Protein 9ARR (pdb70)

InterPro domains:
  IPR038704 YEATS superfamily [G3DSA:2.60.40.1970] (1-150)
  IPR040930 AF-9, ANC1 homology domain [PF17793] (503-563)
  IPR052790 YEATS domain-containing [PTHR47827] (1-567)
  IPR055129 YEATS domain [PF03366] (28-107)
  IPR055129 YEATS domain [PS51037] (1-138)

Radius of gyration: 30.01 Å; Cα contacts (8 Å, |Δi|>4): 656; chains: 3; bounding box: 96×50×53 Å

Secondary structure (DSSP, 8-state):
--EEEEEEEEEEEEEEEEE-SS--TT---EEEEEEEE-GGG--GGGTEEEEEEE--TTSSS-EEEESSSSEEEEEEES--EEEEEEEEES-SSS-SEEEEEEEE--PPTTSPPEEEEEEEEEEEES--HHHHHHHHH-/--EEEEEEEEEEEEEEEEE-SS--TT---EEEEEEEE-GGG--GGGTEEEEEEE--TTSSS-EEEESSSSEEEEEEES--EEEEEEEEES-SSS--EEEEEEEE----TTSPPEEEEEEEEEEEES--HHHHHHHHT-/-----------

Foldseek 3Di:
DPDKDKFKFKKKKWKKKDQDPDADPVRFGIKMKIFIDGPPPQHLLLWWQKKWKQAPPVDPPRTDIDRDPPRMDIDTHHFWDWIKMWTATPADDPPRIDIDGHTGGADDPVDGMDIDMDMDMDMDIRGDPSNVVSSVSD/DPDKDKDKFKKKKWKWKAQDPDADPVRFGMKMKIFMDGPPPADLLLWWQWKWKQAPPVDPPRTDIDRDPRRMDIDTGHFWDFIKMWTATPADDPPRIDIDGDGGGADDPVDDIDTDMDMDMDMDIRGDPSNVVSSVSD/DADDPDDDDDD

Sequence (287 aa):
MASSCAVQVKLELGHRAQVRKKPTVEGFTHDWMVFVRGPEHSNIQHFVEKVVFHLHESFPRPKRVCKDPPYKVEESGYAGFILPIEVYFKNKEEPRKVRFDYDLFLHLEGHPPVNHLRCEKLTFNNPTEDFRRKLLKAMASSCAVQVKLELGHRAQVRKKPTVEGFTHDWMVFVRGPEHSNIQHFVEKVVFHLHESFPRPKRVCKDPPYKVEESGYAGFILPIEVYFKNKEEPRKVRFDYDLFLHLEGHPPVNHLRCEKLTFNNPTEDFRRKLLKALTPTLKRKPFL

Nearest PDB structures (foldseek):
  6ls6-assembly1_A  TM=1.002E+00  e=1.130E-25  Homo sapiens
  6mim-assembly2_C  TM=1.004E+00  e=3.713E-25  Homo sapiens
  6hpy-assembly1_A  TM=9.869E-01  e=4.328E-23  Homo sapiens
  5j9s-assembly1_A  TM=9.931E-01  e=8.740E-23  Homo sapiens
  7e74-assembly2_B  TM=9.919E-01  e=4.193E-22  Homo sapiens

Structure (mmCIF, N/CA/C/O backbone):
data_9ARR
#
_entry.id   9ARR
#
_cell.length_a   143.364
_cell.length_b   49.021
_cell.length_c   78.133
_cell.angle_alpha   90.00
_cell.angle_beta   113.64
_cell.angle_gamma   90.00
#
_symmetry.space_group_name_H-M   'C 1 2 1'
#
loop_
_entity.id
_entity.type
_entity.pdbx_description
1 polymer 'Protein AF-9'
2 polymer 'Histone acetyltransferase KAT6A'
3 non-polymer 'LITHIUM ION'
4 non-polymer 'NITRATE ION'
5 non-polymer DI(HYDROXYETHYL)ETHER
6 non-polymer GLYCEROL
7 water water
#
loop_
_atom_site.group_PDB
_atom_site.id
_atom_site.type_symbol
_atom_site.label_atom_id
_atom_site.label_alt_id
_atom_site.label_comp_id
_atom_site.label_asym_id
_atom_site.label_entity_id
_atom_site.label_seq_id
_atom_site.pdbx_PDB_ins_code
_atom_site.Cartn_x
_atom_site.Cartn_y
_atom_site.Cartn_z
_atom_site.occupancy
_atom_site.B_iso_or_equiv
_atom_site.auth_seq_id
_atom_site.auth_comp_id
_atom_site.auth_asym_id
_atom_site.auth_atom_id
_atom_site.pdbx_PDB_model_num
ATOM 1 N N . MET A 1 1 ? -4.515 20.607 30.126 1.00 65.28 1 MET A N 1
ATOM 2 C CA . MET A 1 1 ? -4.662 19.180 29.748 1.00 51.12 1 MET A CA 1
ATOM 3 C C . MET A 1 1 ? -5.588 19.051 28.520 1.00 42.31 1 MET A C 1
ATOM 4 O O . MET A 1 1 ? -5.327 18.205 27.689 1.00 40.22 1 MET A O 1
ATOM 9 N N . ALA A 1 2 ? -6.685 19.804 28.358 1.00 45.85 2 ALA A N 1
ATOM 10 C CA . ALA A 1 2 ? -7.527 19.603 27.171 1.00 49.29 2 ALA A CA 1
ATOM 11 C C . ALA A 1 2 ? -6.789 20.049 25.895 1.00 53.08 2 ALA A C 1
ATOM 12 O O . ALA A 1 2 ? -6.861 19.425 24.821 1.00 42.40 2 ALA A O 1
ATOM 14 N N . SER A 1 3 ? -6.069 21.155 26.027 1.00 40.42 3 SER A N 1
ATOM 15 C CA . SER A 1 3 ? -5.438 21.797 24.893 1.00 48.60 3 SER A CA 1
ATOM 16 C C . SER A 1 3 ? -4.010 21.305 24.696 1.00 46.97 3 SER A C 1
ATOM 17 O O . SER A 1 3 ? -3.351 20.875 25.636 1.00 47.50 3 SER A O 1
ATOM 20 N N . SER A 1 4 ? -3.554 21.394 23.450 1.00 47.94 4 SER A N 1
ATOM 21 C CA . SER A 1 4 ? -2.160 21.190 23.095 1.00 45.77 4 SER A CA 1
ATOM 22 C C . SER A 1 4 ? -1.861 22.064 21.876 1.00 49.71 4 SER A C 1
ATOM 23 O O . SER A 1 4 ? -2.776 22.518 21.181 1.00 42.23 4 SER A O 1
ATOM 26 N N . CYS A 1 5 ? -0.584 22.283 21.573 1.00 51.69 5 CYS A N 1
ATOM 27 C CA . CYS A 1 5 ? -0.258 23.006 20.361 1.00 55.00 5 CYS A CA 1
ATOM 28 C C . CYS A 1 5 ? 1.072 22.563 19.768 1.00 52.13 5 CYS A C 1
ATOM 29 O O . CYS A 1 5 ? 1.929 21.982 20.415 1.00 55.70 5 CYS A O 1
ATOM 32 N N . ALA A 1 6 ? 1.162 22.819 18.475 1.00 56.85 6 ALA A N 1
ATOM 33 C CA . ALA A 1 6 ? 2.346 22.600 17.664 1.00 50.97 6 ALA A CA 1
ATOM 34 C C . ALA A 1 6 ? 2.708 23.958 17.089 1.00 53.00 6 ALA A C 1
ATOM 35 O O . ALA A 1 6 ? 1.851 24.633 16.497 1.00 48.05 6 ALA A O 1
ATOM 37 N N . VAL A 1 7 ? 3.952 24.397 17.343 1.00 53.46 7 VAL A N 1
ATOM 38 C CA . VAL A 1 7 ? 4.456 25.599 16.705 1.00 50.28 7 VAL A CA 1
ATOM 39 C C . VAL A 1 7 ? 5.488 25.188 15.663 1.00 50.59 7 VAL A C 1
ATOM 40 O O . VAL A 1 7 ? 6.371 24.376 15.930 1.00 52.17 7 VAL A O 1
ATOM 44 N N . GLN A 1 8 ? 5.299 25.713 14.453 1.00 49.14 8 GLN A N 1
ATOM 45 C CA . GLN A 1 8 ? 6.233 25.541 13.354 1.00 55.29 8 GLN A CA 1
ATOM 46 C C . GLN A 1 8 ? 6.954 26.850 13.035 1.00 57.36 8 GLN A C 1
ATOM 47 O O . GLN A 1 8 ? 6.322 27.933 12.990 1.00 42.30 8 GLN A O 1
ATOM 53 N N . VAL A 1 9 ? 8.276 26.735 12.786 1.00 47.11 9 VAL A N 1
ATOM 54 C CA . VAL A 1 9 ? 9.014 27.863 12.240 1.00 50.42 9 VAL A CA 1
ATOM 55 C C . VAL A 1 9 ? 9.846 27.422 11.040 1.00 43.88 9 VAL A C 1
ATOM 56 O O . VAL A 1 9 ? 10.253 26.264 10.875 1.00 39.09 9 VAL A O 1
ATOM 60 N N . LYS A 1 10 ? 10.011 28.401 10.178 1.00 46.89 10 LYS A N 1
ATOM 61 C CA . LYS A 1 10 ? 10.686 28.221 8.916 1.00 62.70 10 LYS A CA 1
ATOM 62 C C . LYS A 1 10 ? 12.057 28.866 9.042 1.00 55.51 10 LYS A C 1
ATOM 63 O O . LYS A 1 10 ? 12.179 29.980 9.553 1.00 52.10 10 LYS A O 1
ATOM 69 N N . LEU A 1 11 ? 13.066 28.124 8.596 1.00 46.70 11 LEU A N 1
ATOM 70 C CA . LEU A 1 11 ? 14.408 28.649 8.440 1.00 48.31 11 LEU A CA 1
ATOM 71 C C . LEU A 1 11 ? 14.855 28.482 6.996 1.00 50.51 11 LEU A C 1
ATOM 72 O O . LEU A 1 11 ? 14.490 27.513 6.326 1.00 41.63 11 LEU A O 1
ATOM 77 N N . GLU A 1 12 ? 15.731 29.394 6.582 1.00 43.57 12 GLU A N 1
ATOM 78 C CA . GLU A 1 12 ? 16.399 29.271 5.299 1.00 45.17 12 GLU A CA 1
ATOM 79 C C . GLU A 1 12 ? 17.879 29.229 5.578 1.00 39.66 12 GLU A C 1
ATOM 80 O O . GLU A 1 12 ? 18.400 30.103 6.281 1.00 38.60 12 GLU A O 1
ATOM 86 N N . LEU A 1 13 ? 18.476 28.143 5.113 1.00 31.65 13 LEU A N 1
ATOM 87 C CA . LEU A 1 13 ? 19.902 27.986 5.057 1.00 32.69 13 LEU A CA 1
ATOM 88 C C . LEU A 1 13 ? 20.313 28.190 3.616 1.00 37.78 13 LEU A C 1
ATOM 89 O O . LEU A 1 13 ? 19.543 27.856 2.715 1.00 41.95 13 LEU A O 1
ATOM 94 N N . GLY A 1 14 ? 21.536 28.685 3.408 1.00 36.52 14 GLY A N 1
ATOM 95 C CA . GLY A 1 14 ? 21.986 28.866 2.049 1.00 36.28 14 GLY A CA 1
ATOM 96 C C . GLY A 1 14 ? 23.422 29.319 1.944 1.00 33.22 14 GLY A C 1
ATOM 97 O O . GLY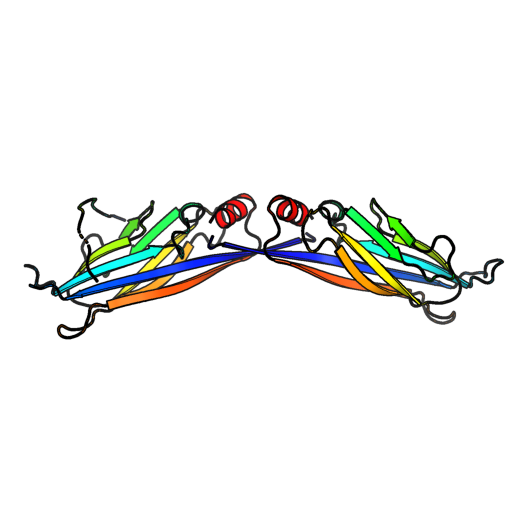 A 1 14 ? 24.079 29.544 2.959 1.00 35.64 14 GLY A O 1
ATOM 98 N N . HIS A 1 15 ? 23.878 29.452 0.691 1.00 33.29 15 HIS A N 1
ATOM 99 C CA . HIS A 1 15 ? 25.225 29.906 0.458 1.00 32.23 15 HIS A CA 1
ATOM 100 C C . HIS A 1 15 ? 25.356 30.408 -0.949 1.00 29.68 15 HIS A C 1
ATOM 101 O O . HIS A 1 15 ? 24.593 30.011 -1.813 1.00 30.18 15 HIS A O 1
ATOM 108 N N . ARG A 1 16 ? 26.331 31.311 -1.095 1.00 29.46 16 ARG A N 1
ATOM 109 C CA . ARG A 1 16 ? 26.753 31.855 -2.362 1.00 32.86 16 ARG A CA 1
ATOM 110 C C . ARG A 1 16 ? 28.214 31.494 -2.500 1.00 29.57 16 ARG A C 1
ATOM 111 O O . ARG A 1 16 ? 28.959 31.430 -1.522 1.00 29.47 16 ARG A O 1
ATOM 119 N N . ALA A 1 17 ? 28.635 31.218 -3.721 1.00 29.53 17 ALA A N 1
ATOM 120 C CA . ALA A 1 17 ? 30.036 30.899 -3.926 1.00 31.95 17 ALA A CA 1
ATOM 121 C C . ALA A 1 17 ? 30.433 31.327 -5.314 1.00 30.77 17 ALA A C 1
ATOM 122 O O . ALA A 1 17 ? 29.735 31.038 -6.279 1.00 32.70 17 ALA A O 1
ATOM 124 N N . GLN A 1 18 ? 31.551 32.029 -5.373 1.00 31.15 18 GLN A N 1
ATOM 125 C CA . GLN A 1 18 ? 31.969 32.664 -6.596 1.00 36.57 18 GLN A CA 1
ATOM 126 C C . GLN A 1 18 ? 33.461 32.455 -6.770 1.00 34.73 18 GLN A C 1
ATOM 127 O O . GLN A 1 18 ? 34.259 32.689 -5.860 1.00 35.54 18 GLN A O 1
ATOM 133 N N . VAL A 1 19 ? 33.805 32.006 -7.975 1.00 39.51 19 VAL A N 1
ATOM 134 C CA . VAL A 1 19 ? 35.178 31.900 -8.372 1.00 42.31 19 VAL A CA 1
ATOM 135 C C . VAL A 1 19 ? 35.717 33.317 -8.422 1.00 36.87 19 VAL A C 1
ATOM 136 O O . VAL A 1 19 ? 35.136 34.157 -9.073 1.00 42.52 19 VAL A O 1
ATOM 140 N N . ARG A 1 20 ? 36.788 33.562 -7.688 1.00 33.58 20 ARG A N 1
ATOM 141 C CA . ARG A 1 20 ? 37.414 34.879 -7.678 1.00 41.30 20 ARG A CA 1
ATOM 142 C C . ARG A 1 20 ? 38.147 35.145 -8.997 1.00 47.54 20 ARG A C 1
ATOM 143 O O . ARG A 1 20 ? 38.714 34.230 -9.592 1.00 44.72 20 ARG A O 1
ATOM 151 N N . LYS A 1 21 ? 38.194 36.425 -9.380 1.00 52.94 21 LYS A N 1
ATOM 152 C CA . LYS A 1 21 ? 38.910 36.910 -10.554 1.00 58.20 21 LYS A CA 1
ATOM 153 C C . LYS A 1 21 ? 40.341 36.401 -10.496 1.00 48.46 21 LYS A C 1
ATOM 154 O O . LYS A 1 21 ? 40.884 36.009 -11.501 1.00 49.47 21 LYS A O 1
ATOM 160 N N . LYS A 1 22 ? 40.913 36.340 -9.300 1.00 51.35 22 LYS A N 1
ATOM 161 C CA . LYS A 1 22 ? 42.291 35.981 -9.116 1.00 51.90 22 LYS A CA 1
ATOM 162 C C . LYS A 1 22 ? 42.430 35.242 -7.792 1.00 49.25 22 LYS A C 1
ATOM 163 O O . LYS A 1 22 ? 41.991 35.729 -6.767 1.00 47.17 22 LYS A O 1
ATOM 169 N N . PRO A 1 23 ? 43.059 34.052 -7.747 1.00 50.14 23 PRO A N 1
ATOM 170 C CA . PRO A 1 23 ? 43.261 33.358 -6.482 1.00 46.32 23 PRO A CA 1
ATOM 171 C C . PRO A 1 23 ? 43.982 34.228 -5.462 1.00 55.98 23 PRO A C 1
ATOM 172 O O . PRO A 1 23 ? 44.781 35.080 -5.814 1.00 53.37 23 PRO A O 1
ATOM 176 N N . THR A 1 24 ? 43.692 34.004 -4.184 1.00 59.21 24 THR A N 1
ATOM 177 C CA . THR A 1 24 ? 44.451 34.662 -3.147 1.00 57.37 24 THR A CA 1
ATOM 178 C C . THR A 1 24 ? 45.824 34.000 -3.061 1.00 57.38 24 THR A C 1
ATOM 179 O O . THR A 1 24 ? 46.112 32.993 -3.730 1.00 46.04 24 THR A O 1
ATOM 183 N N . VAL A 1 25 ? 46.606 34.549 -2.132 1.00 60.62 25 VAL A N 1
ATOM 184 C CA . VAL A 1 25 ? 48.004 34.213 -1.972 1.00 59.01 25 VAL A CA 1
ATOM 185 C C . VAL A 1 25 ? 48.083 32.767 -1.543 1.00 60.98 25 VAL A C 1
ATOM 186 O O . VAL A 1 25 ? 48.988 32.067 -1.948 1.00 53.49 25 VAL A O 1
ATOM 190 N N . GLU A 1 26 ? 47.146 32.332 -0.701 1.00 61.09 26 GLU A N 1
ATOM 191 C CA . GLU A 1 26 ? 47.192 30.968 -0.206 1.00 60.61 26 GLU A CA 1
ATOM 192 C C . GLU A 1 26 ? 46.708 30.018 -1.298 1.00 55.53 26 GLU A C 1
ATOM 193 O O . GLU A 1 26 ? 46.696 28.817 -1.077 1.00 59.22 26 GLU A O 1
ATOM 199 N N . GLY A 1 27 ? 46.299 30.568 -2.455 1.00 43.71 27 GLY A N 1
ATOM 200 C CA . GLY A 1 27 ? 45.675 29.776 -3.501 1.00 47.58 27 GLY A CA 1
ATOM 201 C C . GLY A 1 27 ? 44.168 29.562 -3.305 1.00 53.13 27 GLY A C 1
ATOM 202 O O . GLY A 1 27 ? 43.621 28.619 -3.848 1.00 50.89 27 GLY A O 1
ATOM 203 N N . PHE A 1 28 ? 43.476 30.415 -2.524 1.00 43.58 28 PHE A N 1
ATOM 204 C CA . PHE A 1 28 ? 42.032 30.294 -2.416 1.00 39.82 28 PHE A CA 1
ATOM 205 C C . PHE A 1 28 ? 41.383 30.815 -3.689 1.00 46.79 28 PHE A C 1
ATOM 206 O O . PHE A 1 28 ? 41.581 31.979 -4.016 1.00 42.90 28 PHE A O 1
ATOM 214 N N . THR A 1 29 ? 40.516 29.987 -4.301 1.00 35.77 29 THR A N 1
ATOM 215 C CA . THR A 1 29 ? 39.986 30.233 -5.634 1.00 30.54 29 THR A CA 1
ATOM 216 C C . THR A 1 29 ? 38.601 30.829 -5.564 1.00 29.42 29 THR A C 1
ATOM 217 O O . THR A 1 29 ? 38.114 31.353 -6.543 1.00 33.29 29 THR A O 1
ATOM 221 N N . HIS A 1 30 ? 37.947 30.701 -4.402 1.00 27.70 30 HIS A N 1
ATOM 222 C CA . HIS A 1 30 ? 36.559 31.067 -4.304 1.00 26.89 30 HIS A CA 1
ATOM 223 C C . HIS A 1 30 ? 36.342 31.923 -3.077 1.00 27.12 30 HIS A C 1
ATOM 224 O O . HIS A 1 30 ? 37.020 31.738 -2.070 1.00 26.58 30 HIS A O 1
ATOM 231 N N . ASP A 1 31 ? 35.352 32.812 -3.221 1.00 25.49 31 ASP A N 1
ATOM 232 C CA . ASP A 1 31 ? 34.735 33.448 -2.090 1.00 29.88 31 ASP A CA 1
ATOM 233 C C . ASP A 1 31 ? 33.384 32.797 -1.908 1.00 28.09 31 ASP A C 1
ATOM 234 O O . ASP A 1 31 ? 32.674 32.524 -2.867 1.00 30.08 31 ASP A O 1
ATOM 239 N N . TRP A 1 32 ? 33.034 32.574 -0.653 1.00 25.89 32 TRP A N 1
ATOM 240 C CA . TRP A 1 32 ? 31.699 32.104 -0.365 1.00 26.47 32 TRP A CA 1
ATOM 241 C C . TRP A 1 32 ? 31.183 32.700 0.920 1.00 26.18 32 TRP A C 1
ATOM 242 O O . TRP A 1 32 ? 31.921 33.200 1.761 1.00 34.03 32 TRP A O 1
ATOM 253 N N . MET A 1 33 ? 29.867 32.601 1.012 1.00 27.63 33 MET A N 1
ATOM 254 C CA . MET A 1 33 ? 29.145 33.036 2.161 1.00 30.69 33 MET A CA 1
ATOM 255 C C . MET A 1 33 ? 28.037 32.044 2.443 1.00 26.79 33 MET A C 1
ATOM 256 O O . MET A 1 33 ? 27.288 31.662 1.553 1.00 30.10 33 MET A O 1
ATOM 261 N N . VAL A 1 34 ? 27.873 31.736 3.733 1.00 28.43 34 VAL A N 1
ATOM 262 C CA . VAL A 1 34 ? 26.829 30.841 4.183 1.00 27.48 34 VAL A CA 1
ATOM 263 C C . VAL A 1 34 ? 26.047 31.528 5.284 1.00 30.40 34 VAL A C 1
ATOM 264 O O . VAL A 1 34 ? 26.611 32.281 6.077 1.00 32.31 34 VAL A O 1
ATOM 268 N N . PHE A 1 35 ? 24.757 31.186 5.357 1.00 32.90 35 PHE A N 1
ATOM 269 C CA . PHE A 1 35 ? 23.854 31.886 6.215 1.00 32.63 35 PHE A CA 1
ATOM 270 C C . PHE A 1 35 ? 22.719 30.987 6.678 1.00 34.36 35 PHE A C 1
ATOM 271 O O . PHE A 1 35 ? 22.332 29.995 6.037 1.00 32.03 35 PHE A O 1
ATOM 279 N N . VAL A 1 36 ? 22.194 31.432 7.814 1.00 31.06 36 VAL A N 1
ATOM 280 C CA . VAL A 1 36 ? 20.911 31.034 8.338 1.00 34.28 36 VAL A CA 1
ATOM 281 C C . VAL A 1 36 ? 20.086 32.294 8.511 1.00 35.96 36 VAL A C 1
ATOM 282 O O . VAL A 1 36 ? 20.554 33.290 9.104 1.00 38.42 36 VAL A O 1
ATOM 286 N N . ARG A 1 37 ? 18.859 32.220 8.014 1.00 36.05 37 ARG A N 1
ATOM 287 C CA . ARG A 1 37 ? 17.917 33.292 8.253 1.00 40.79 37 ARG A CA 1
ATOM 288 C C . ARG A 1 37 ? 16.495 32.749 8.217 1.00 36.00 37 ARG A C 1
ATOM 289 O O . ARG A 1 37 ? 16.246 31.572 7.932 1.00 44.31 37 ARG A O 1
ATOM 297 N N . GLY A 1 38 ? 15.564 33.664 8.445 1.00 47.96 38 GLY A N 1
ATOM 298 C CA . GLY A 1 38 ? 14.148 33.392 8.298 1.00 53.41 38 GLY A CA 1
ATOM 299 C C . GLY A 1 38 ? 13.721 33.785 6.895 1.00 51.75 38 GLY A C 1
ATOM 300 O O . GLY A 1 38 ? 14.296 34.687 6.318 1.00 51.89 38 GLY A O 1
ATOM 301 N N . PRO A 1 39 ? 12.676 33.175 6.305 1.00 65.38 39 PRO A N 1
ATOM 302 C CA . PRO A 1 39 ? 12.189 33.630 5.000 1.00 59.52 39 PRO A CA 1
ATOM 303 C C . PRO A 1 39 ? 11.730 35.081 5.070 1.00 52.68 39 PRO A C 1
ATOM 304 O O . PRO A 1 39 ? 11.317 35.542 6.121 1.00 53.87 39 PRO A O 1
ATOM 308 N N . GLU A 1 40 ? 11.973 35.819 3.985 1.00 66.96 40 GLU A N 1
ATOM 309 C CA . GLU A 1 40 ? 11.405 37.137 3.740 1.00 80.74 40 GLU A CA 1
ATOM 310 C C . GLU A 1 40 ? 11.543 38.061 4.943 1.00 82.30 40 GLU A C 1
ATOM 311 O O . GLU A 1 40 ? 10.548 38.605 5.424 1.00 73.51 40 GLU A O 1
ATOM 317 N N . HIS A 1 41 ? 12.793 38.248 5.378 1.00 87.65 41 HIS A N 1
ATOM 318 C CA . HIS A 1 41 ? 13.168 39.249 6.368 1.00 94.75 41 HIS A CA 1
ATOM 319 C C . HIS A 1 41 ? 12.523 38.974 7.731 1.00 88.44 41 HIS A C 1
ATOM 320 O O . HIS A 1 41 ? 12.545 39.862 8.574 1.00 88.66 41 HIS A O 1
ATOM 327 N N . SER A 1 42 ? 11.982 37.760 7.966 1.00 75.57 42 SER A N 1
ATOM 328 C CA . SER A 1 42 ? 11.365 37.446 9.248 1.00 67.35 42 SER A CA 1
ATOM 329 C C . SER A 1 42 ? 12.435 37.403 10.341 1.00 63.09 42 SER A C 1
ATOM 330 O O . SER A 1 42 ? 13.584 37.040 10.107 1.00 66.18 42 SER A O 1
ATOM 333 N N . ASN A 1 43 ? 12.064 37.737 11.566 1.00 51.73 43 ASN A N 1
ATOM 334 C CA . ASN A 1 43 ? 13.065 37.870 12.601 1.00 58.39 43 ASN A CA 1
ATOM 335 C C . ASN A 1 43 ? 13.168 36.608 13.465 1.00 56.49 43 ASN A C 1
ATOM 336 O O . ASN A 1 43 ? 12.385 36.460 14.386 1.00 64.34 43 ASN A O 1
ATOM 341 N N . ILE A 1 44 ? 14.190 35.760 13.236 1.00 47.12 44 ILE A N 1
ATOM 342 C CA . ILE A 1 44 ? 14.328 34.513 13.972 1.00 47.13 44 ILE A CA 1
ATOM 343 C C . ILE A 1 44 ? 15.092 34.741 15.267 1.00 43.07 44 ILE A C 1
ATOM 344 O O . ILE A 1 44 ? 15.102 33.874 16.151 1.00 40.65 44 ILE A O 1
ATOM 349 N N . GLN A 1 45 ? 15.666 35.940 15.410 1.00 35.98 45 GLN A N 1
ATOM 350 C CA . GLN A 1 45 ? 16.404 36.278 16.616 1.00 43.98 45 GLN A CA 1
ATOM 351 C C . GLN A 1 45 ? 15.537 36.114 17.871 1.00 50.48 45 GLN A C 1
ATOM 352 O O . GLN A 1 45 ? 16.077 35.840 18.950 1.00 47.79 45 GLN A O 1
ATOM 358 N N . HIS A 1 46 ? 14.211 36.293 17.732 1.00 48.89 46 HIS A N 1
ATOM 359 C CA . HIS A 1 46 ? 13.274 36.126 18.838 1.00 47.00 46 HIS A CA 1
ATOM 360 C C . HIS A 1 46 ? 13.445 34.763 19.510 1.00 45.34 46 HIS A C 1
ATOM 361 O O . HIS A 1 46 ? 13.353 34.651 20.729 1.00 50.69 46 HIS A O 1
ATOM 368 N N . PHE A 1 47 ? 13.733 33.712 18.747 1.00 40.86 47 PHE A N 1
ATOM 369 C CA . PHE A 1 47 ? 13.876 32.411 19.383 1.00 43.38 47 PHE A CA 1
ATOM 370 C C . PHE A 1 47 ? 15.252 31.781 19.175 1.00 40.98 47 PHE A C 1
ATOM 371 O O . PHE A 1 47 ? 15.504 30.676 19.662 1.00 39.31 47 PHE A O 1
ATOM 379 N N . VAL A 1 48 ? 16.096 32.414 18.365 1.00 43.14 48 VAL A N 1
ATOM 380 C CA . VAL A 1 48 ? 17.422 31.864 18.133 1.00 43.00 48 VAL A CA 1
ATOM 381 C C . VAL A 1 48 ? 18.426 32.558 19.047 1.00 39.11 48 VAL A C 1
ATOM 382 O O . VAL A 1 48 ? 18.547 33.791 19.025 1.00 37.64 48 VAL A O 1
ATOM 386 N N . GLU A 1 49 ? 19.146 31.740 19.820 1.00 36.93 49 GLU A N 1
ATOM 387 C CA . GLU A 1 49 ? 20.114 32.236 20.784 1.00 42.80 49 GLU A CA 1
ATOM 388 C C . GLU A 1 49 ? 21.418 32.546 20.056 1.00 40.02 49 GLU A C 1
ATOM 389 O O . GLU A 1 49 ? 22.006 33.598 20.268 1.00 40.41 49 GLU A O 1
ATOM 395 N N . LYS A 1 50 ? 21.873 31.601 19.235 1.00 34.78 50 LYS A N 1
ATOM 396 C CA . LYS A 1 50 ? 23.060 31.784 18.423 1.00 35.92 50 LYS A CA 1
ATOM 397 C C . LYS A 1 50 ? 23.093 30.683 17.369 1.00 38.83 50 LYS A C 1
ATOM 398 O O . LYS A 1 50 ? 22.372 29.689 17.479 1.00 35.98 50 LYS A O 1
ATOM 404 N N . VAL A 1 51 ? 23.952 30.905 16.370 1.00 36.94 51 VAL A N 1
ATOM 405 C CA . VAL A 1 51 ? 24.232 29.964 15.317 1.00 30.84 51 VAL A CA 1
ATOM 406 C C . VAL A 1 51 ? 25.735 29.737 15.329 1.00 30.60 51 VAL A C 1
ATOM 407 O O . VAL A 1 51 ? 26.521 30.692 15.367 1.00 35.40 51 VAL A O 1
ATOM 411 N N . VAL A 1 52 ? 26.102 28.457 15.305 1.00 27.03 52 VAL A N 1
ATOM 412 C CA . VAL A 1 52 ? 27.481 28.049 15.239 1.00 28.90 52 VAL A CA 1
ATOM 413 C C . VAL A 1 52 ? 27.668 27.366 13.899 1.00 32.94 52 VAL A C 1
ATOM 414 O O . VAL A 1 52 ? 26.972 26.397 13.614 1.00 36.42 52 VAL A O 1
ATOM 418 N N . PHE A 1 53 ? 28.641 27.867 13.130 1.00 31.67 53 PHE A N 1
ATOM 419 C CA . PHE A 1 53 ? 29.006 27.337 11.846 1.00 29.26 53 PHE A CA 1
ATOM 420 C C . PHE A 1 53 ? 30.300 26.598 12.060 1.00 32.81 53 PHE A C 1
ATOM 421 O O . PHE A 1 53 ? 31.272 27.227 12.462 1.00 37.14 53 PHE A O 1
ATOM 429 N N . HIS A 1 54 ? 30.301 25.283 11.801 1.00 31.92 54 HIS A N 1
ATOM 430 C CA . HIS A 1 54 ? 31.494 24.490 11.991 1.00 30.65 54 HIS A CA 1
ATOM 431 C C . HIS A 1 54 ? 32.211 24.323 10.665 1.00 34.19 54 HIS A C 1
ATOM 432 O O . HIS A 1 54 ? 31.903 23.430 9.856 1.00 39.57 54 HIS A O 1
ATOM 439 N N . LEU A 1 55 ? 33.236 25.140 10.484 1.00 32.80 55 LEU A N 1
ATOM 440 C CA . LEU A 1 55 ? 33.977 25.171 9.243 1.00 34.37 55 LEU A CA 1
ATOM 441 C C . LEU A 1 55 ? 34.900 23.973 9.208 1.00 34.77 55 LEU A C 1
ATOM 442 O O . LEU A 1 55 ? 35.268 23.477 10.251 1.00 38.98 55 LEU A O 1
ATOM 447 N N . HIS A 1 56 ? 35.289 23.531 8.018 1.00 38.20 56 HIS A N 1
ATOM 448 C CA . HIS A 1 56 ? 36.262 22.467 7.929 1.00 35.74 56 HIS A CA 1
ATOM 449 C C . HIS A 1 56 ? 37.495 22.874 8.717 1.00 43.63 56 HIS A C 1
ATOM 450 O O . HIS A 1 56 ? 37.841 24.067 8.841 1.00 33.13 56 HIS A O 1
ATOM 457 N N . GLU A 1 57 ? 38.113 21.857 9.303 1.00 39.10 57 GLU A N 1
ATOM 458 C CA . GLU A 1 57 ? 39.196 22.054 10.239 1.00 42.59 57 GLU A CA 1
ATOM 459 C C . GLU A 1 57 ? 40.441 22.514 9.497 1.00 40.90 57 GLU A C 1
ATOM 460 O O . GLU A 1 57 ? 41.411 22.867 10.149 1.00 45.43 57 GLU A O 1
ATOM 466 N N . SER A 1 58 ? 40.449 22.515 8.144 1.00 40.98 58 SER A N 1
ATOM 467 C CA . SER A 1 58 ? 41.500 23.208 7.401 1.00 37.72 58 SER A CA 1
ATOM 468 C C . SER A 1 58 ? 41.452 24.725 7.676 1.00 35.91 58 SER A C 1
ATOM 469 O O . SER A 1 58 ? 42.434 25.425 7.502 1.00 39.34 58 SER A O 1
ATOM 472 N N . PHE A 1 59 ? 40.309 25.266 8.085 1.00 39.10 59 PHE A N 1
ATOM 473 C CA . PHE A 1 59 ? 40.225 26.687 8.388 1.00 33.49 59 PHE A CA 1
ATOM 474 C C . PHE A 1 59 ? 40.719 26.985 9.795 1.00 33.62 59 PHE A C 1
ATOM 475 O O . PHE A 1 59 ? 40.388 26.301 10.736 1.00 37.42 59 PHE A O 1
ATOM 483 N N . PRO A 1 60 ? 41.432 28.103 10.007 1.00 38.76 60 PRO A N 1
ATOM 484 C CA . PRO A 1 60 ? 41.828 28.491 11.357 1.00 39.08 60 PRO A CA 1
ATOM 485 C C . PRO A 1 60 ? 40.550 28.857 12.108 1.00 33.09 60 PRO A C 1
ATOM 486 O O . PRO A 1 60 ? 39.610 29.332 11.497 1.00 33.33 60 PRO A O 1
ATOM 490 N N . ARG A 1 61 ? 40.504 28.602 13.415 1.00 34.34 61 ARG A N 1
ATOM 491 C CA . ARG A 1 61 ? 39.400 29.049 14.257 1.00 35.07 61 ARG A CA 1
ATOM 492 C C . ARG A 1 61 ? 38.077 28.615 13.640 1.00 29.85 61 ARG A C 1
ATOM 493 O O . ARG A 1 61 ? 37.211 29.396 13.324 1.00 33.28 61 ARG A O 1
ATOM 501 N N . PRO A 1 62 ? 37.889 27.305 13.383 1.00 39.01 62 PRO A N 1
ATOM 502 C CA . PRO A 1 62 ? 36.844 26.858 12.463 1.00 36.60 62 PRO A CA 1
ATOM 503 C C . PRO A 1 62 ? 35.422 27.029 12.997 1.00 34.23 62 PRO A C 1
ATOM 504 O O . PRO A 1 62 ? 34.465 26.985 12.235 1.00 38.38 62 PRO A O 1
ATOM 508 N N . LYS A 1 63 ? 35.269 27.182 14.309 1.00 32.31 63 LYS A N 1
ATOM 509 C CA . LYS A 1 63 ? 33.950 27.113 14.922 1.00 34.62 63 LYS A CA 1
ATOM 510 C C . LYS A 1 63 ? 33.450 28.527 15.133 1.00 34.10 63 LYS A C 1
ATOM 511 O O . LYS A 1 63 ? 33.788 29.116 16.165 1.00 39.31 63 LYS A O 1
ATOM 517 N N . ARG A 1 64 ? 32.636 29.033 14.189 1.00 35.20 64 ARG A N 1
ATOM 518 C CA . ARG A 1 64 ? 32.325 30.459 14.119 1.00 35.03 64 ARG A CA 1
ATOM 519 C C . ARG A 1 64 ? 30.925 30.679 14.646 1.00 36.84 64 ARG A C 1
ATOM 520 O O . ARG A 1 64 ? 29.992 30.014 14.192 1.00 36.56 64 ARG A O 1
ATOM 528 N N . VAL A 1 65 ? 30.789 31.596 15.609 1.00 33.13 65 VAL A N 1
ATOM 529 C CA . VAL A 1 65 ? 29.506 31.811 16.253 1.00 28.87 65 VAL A CA 1
ATOM 530 C C . VAL A 1 65 ? 28.984 33.194 15.887 1.00 32.85 65 VAL A C 1
ATOM 531 O O . VAL A 1 65 ? 29.729 34.128 15.907 1.00 36.16 65 VAL A O 1
ATOM 535 N N . CYS A 1 66 ? 27.690 33.293 15.583 1.00 31.53 66 CYS A N 1
ATOM 536 C CA . CYS A 1 66 ? 26.976 34.549 15.492 1.00 36.25 66 CYS A CA 1
ATOM 537 C C . CYS A 1 66 ? 25.844 34.544 16.518 1.00 39.55 66 CYS A C 1
ATOM 538 O O . CYS A 1 66 ? 24.965 33.695 16.437 1.00 45.42 66 CYS A O 1
ATOM 541 N N . LYS A 1 67 ? 25.899 35.461 17.497 1.00 41.37 67 LYS A N 1
ATOM 542 C CA . LYS A 1 67 ? 24.893 35.556 18.544 1.00 47.22 67 LYS A CA 1
ATOM 543 C C . LYS A 1 67 ? 23.735 36.410 18.039 1.00 39.20 67 LYS A C 1
ATOM 544 O O . LYS A 1 67 ? 22.604 36.270 18.479 1.00 49.76 67 LYS A O 1
ATOM 550 N N . ASP A 1 68 ? 24.050 37.257 17.075 1.00 37.64 68 ASP A N 1
ATOM 551 C CA . ASP A 1 68 ? 23.146 38.259 16.552 1.00 44.96 68 ASP A CA 1
ATOM 552 C C . ASP A 1 68 ? 23.087 38.148 15.036 1.00 41.12 68 ASP A C 1
ATOM 553 O O . ASP A 1 68 ? 24.079 37.869 14.394 1.00 41.37 68 ASP A O 1
ATOM 558 N N . PRO A 1 69 ? 21.936 38.431 14.412 1.00 43.51 69 PRO A N 1
ATOM 559 C CA . PRO A 1 69 ? 21.857 38.442 12.960 1.00 47.24 69 PRO A CA 1
ATOM 560 C C . PRO A 1 69 ? 22.727 39.559 12.406 1.00 50.17 69 PRO A C 1
ATOM 561 O O . PRO A 1 69 ? 22.945 40.549 13.073 1.00 58.16 69 PRO A O 1
ATOM 565 N N . PRO A 1 70 ? 23.243 39.463 11.173 1.00 48.89 70 PRO A N 1
ATOM 566 C CA . PRO A 1 70 ? 22.956 38.314 10.323 1.00 44.21 70 PRO A CA 1
ATOM 567 C C . PRO A 1 70 ? 23.771 37.086 10.726 1.00 40.74 70 PRO A C 1
ATOM 568 O O . PRO A 1 70 ? 24.900 37.205 11.138 1.00 35.36 70 PRO A O 1
ATOM 572 N N . TYR A 1 71 ? 23.139 35.908 10.697 1.00 37.38 71 TYR A N 1
ATOM 573 C CA . TYR A 1 71 ? 23.795 34.659 11.056 1.00 34.01 71 TYR A CA 1
ATOM 574 C C . TYR A 1 71 ? 24.468 34.166 9.791 1.00 37.25 71 TYR A C 1
ATOM 575 O O . TYR A 1 71 ? 23.808 33.558 8.926 1.00 34.69 71 TYR A O 1
ATOM 584 N N . LYS A 1 72 ? 25.757 34.502 9.662 1.00 31.18 72 LYS A N 1
ATOM 585 C CA . LYS A 1 72 ? 26.463 34.186 8.431 1.00 34.95 72 LYS A CA 1
ATOM 586 C C . LYS A 1 72 ? 27.964 34.192 8.647 1.00 34.16 72 LYS A C 1
ATOM 587 O O . LYS A 1 72 ? 28.491 34.841 9.549 1.00 41.47 72 LYS A O 1
ATOM 593 N N . VAL A 1 73 ? 28.647 33.509 7.733 1.00 31.82 73 VAL A N 1
ATOM 594 C CA . VAL A 1 73 ? 30.093 33.484 7.694 1.00 31.47 73 VAL A CA 1
ATOM 595 C C . VAL A 1 73 ? 30.500 33.718 6.249 1.00 33.81 73 VAL A C 1
ATOM 596 O O . VAL A 1 73 ? 29.969 33.094 5.337 1.00 33.10 73 VAL A O 1
ATOM 600 N N . GLU A 1 74 ? 31.497 34.563 6.065 1.00 34.97 74 GLU A N 1
ATOM 601 C CA . GLU A 1 74 ? 32.063 34.830 4.766 1.00 37.90 74 GLU A CA 1
ATOM 602 C C . GLU A 1 74 ? 33.499 34.402 4.799 1.00 33.55 74 GLU A C 1
ATOM 603 O O . GLU A 1 74 ? 34.208 34.764 5.713 1.00 42.90 74 GLU A O 1
ATOM 609 N N . GLU A 1 75 ? 33.913 33.707 3.756 1.00 31.42 75 GLU A N 1
ATOM 610 C CA . GLU A 1 75 ? 35.212 33.079 3.742 1.00 29.91 75 GLU A CA 1
ATOM 611 C C . GLU A 1 75 ? 35.656 32.945 2.303 1.00 28.70 75 GLU A C 1
ATOM 612 O O . GLU A 1 75 ? 34.908 33.227 1.374 1.00 34.53 75 GLU A O 1
ATOM 618 N N . SER A 1 76 ? 36.918 32.564 2.168 1.00 28.30 76 SER A N 1
ATOM 619 C CA . SER A 1 76 ? 37.527 32.238 0.904 1.00 31.85 76 SER A CA 1
ATOM 620 C C . SER A 1 76 ? 38.123 30.848 1.084 1.00 29.52 76 SER A C 1
ATOM 621 O O . SER A 1 76 ? 38.565 30.532 2.167 1.00 28.90 76 SER A O 1
ATOM 624 N N . GLY A 1 77 ? 38.169 30.069 0.017 1.00 29.38 77 GLY A N 1
ATOM 625 C CA . GLY A 1 77 ? 38.731 28.733 0.097 1.00 35.06 77 GLY A CA 1
ATOM 626 C C . GLY A 1 77 ? 38.864 28.093 -1.285 1.00 32.80 77 GLY A C 1
ATOM 627 O O . GLY A 1 77 ? 38.742 28.794 -2.281 1.00 30.84 77 GLY A O 1
ATOM 628 N N . TYR A 1 78 ? 39.156 26.783 -1.316 1.00 34.61 78 TYR A N 1
ATOM 629 C CA . TYR A 1 78 ? 39.473 26.134 -2.577 1.00 38.95 78 TYR A CA 1
ATOM 630 C C . TYR A 1 78 ? 38.588 24.913 -2.813 1.00 34.43 78 TYR A C 1
ATOM 631 O O . TYR A 1 78 ? 38.604 24.388 -3.905 1.00 35.71 78 TYR A O 1
ATOM 640 N N . ALA A 1 79 ? 37.813 24.488 -1.823 1.00 36.50 79 ALA A N 1
ATOM 641 C CA . ALA A 1 79 ? 37.072 23.235 -1.895 1.00 40.97 79 ALA A CA 1
ATOM 642 C C . ALA A 1 79 ? 35.775 23.332 -1.101 1.00 34.80 79 ALA A C 1
ATOM 643 O O . ALA A 1 79 ? 35.804 23.770 0.041 1.00 35.77 79 ALA A O 1
ATOM 645 N N . GLY A 1 80 ? 34.688 22.819 -1.703 1.00 36.17 80 GLY A N 1
ATOM 646 C CA . GLY A 1 80 ? 33.441 22.516 -1.027 1.00 33.59 80 GLY A CA 1
ATOM 647 C C . GLY A 1 80 ? 33.653 21.513 0.097 1.00 29.19 80 GLY A C 1
ATOM 648 O O . GLY A 1 80 ? 34.658 20.822 0.116 1.00 33.41 80 GLY A O 1
ATOM 649 N N . PHE A 1 81 ? 32.737 21.504 1.062 1.00 34.61 81 PHE A N 1
ATOM 650 C CA . PHE A 1 81 ? 32.789 20.503 2.122 1.00 39.11 81 PHE A CA 1
ATOM 651 C C . PHE A 1 81 ? 31.487 20.554 2.884 1.00 35.67 81 PHE A C 1
ATOM 652 O O . PHE A 1 81 ? 30.649 21.378 2.549 1.00 31.54 81 PHE A O 1
ATOM 660 N N . ILE A 1 82 ? 31.335 19.671 3.872 1.00 40.06 82 ILE A N 1
ATOM 661 C CA . ILE A 1 82 ? 30.098 19.590 4.633 1.00 41.27 82 ILE A CA 1
ATOM 662 C C . ILE A 1 82 ? 30.293 20.456 5.865 1.00 36.80 82 ILE A C 1
ATOM 663 O O . ILE A 1 82 ? 31.255 20.287 6.596 1.00 38.77 82 ILE A O 1
ATOM 668 N N . LEU A 1 83 ? 29.353 21.370 6.103 1.00 34.38 83 LEU A N 1
ATOM 669 C CA . LEU A 1 83 ? 29.518 22.402 7.108 1.00 31.56 83 LEU A CA 1
ATOM 670 C C . LEU A 1 83 ? 28.397 22.287 8.116 1.00 25.71 83 LEU A C 1
ATOM 671 O O . LEU A 1 83 ? 27.280 22.642 7.814 1.00 31.76 83 LEU A O 1
ATOM 676 N N . PRO A 1 84 ? 28.615 21.613 9.251 1.00 31.16 84 PRO A N 1
ATOM 677 C CA . PRO A 1 84 ? 27.586 21.495 10.271 1.00 34.66 84 PRO A CA 1
ATOM 678 C C . PRO A 1 84 ? 27.223 22.881 10.784 1.00 32.76 84 PRO A C 1
ATOM 679 O O . PRO A 1 84 ? 28.098 23.687 11.062 1.00 36.48 84 PRO A O 1
ATOM 683 N N . ILE A 1 85 ? 25.926 23.130 10.857 1.00 30.83 85 ILE A N 1
ATOM 684 C CA . ILE A 1 85 ? 25.373 24.369 11.365 1.00 38.74 85 ILE A CA 1
ATOM 685 C C . ILE A 1 85 ? 24.499 24.001 12.539 1.00 41.61 85 ILE A C 1
ATOM 686 O O . ILE A 1 85 ? 23.635 23.140 12.415 1.00 42.56 85 ILE A O 1
ATOM 691 N N . GLU A 1 86 ? 24.745 24.677 13.662 1.00 41.85 86 GLU A N 1
ATOM 692 C CA . GLU A 1 86 ? 23.984 24.463 14.868 1.00 36.90 86 GLU A CA 1
ATOM 693 C C . GLU A 1 86 ? 23.242 25.727 15.187 1.00 38.30 86 GLU A C 1
ATOM 694 O O . GLU A 1 86 ? 23.869 26.759 15.434 1.00 38.70 86 GLU A O 1
ATOM 700 N N . VAL A 1 87 ? 21.917 25.579 15.220 1.00 36.06 87 VAL A N 1
ATOM 701 C CA . VAL A 1 87 ? 21.036 26.639 15.631 1.00 40.59 87 VAL A CA 1
ATOM 702 C C . VAL A 1 87 ? 20.548 26.331 17.034 1.00 41.69 87 VAL A C 1
ATOM 703 O O . VAL A 1 87 ? 19.843 25.339 17.234 1.00 44.02 87 VAL A O 1
ATOM 707 N N . TYR A 1 88 ? 20.952 27.188 17.968 1.00 36.74 88 TYR A N 1
ATOM 708 C CA . TYR A 1 88 ? 20.596 27.102 19.375 1.00 38.70 88 TYR A CA 1
ATOM 709 C C . TYR A 1 88 ? 19.386 27.983 19.621 1.00 43.01 88 TYR A C 1
ATOM 710 O O . TYR A 1 88 ? 19.338 29.124 19.141 1.00 36.88 88 TYR A O 1
ATOM 719 N N . PHE A 1 89 ? 18.484 27.485 20.468 1.00 35.90 89 PHE A N 1
ATOM 720 C CA . PHE A 1 89 ? 17.226 28.162 20.715 1.00 40.70 89 PHE A CA 1
ATOM 721 C C . PHE A 1 89 ? 17.266 28.851 22.067 1.00 44.53 89 PHE A C 1
ATOM 722 O O . PHE A 1 89 ? 17.945 28.390 22.963 1.00 45.51 89 PHE A O 1
ATOM 730 N N . LYS A 1 90 ? 16.502 29.932 22.201 1.00 47.96 90 LYS A N 1
ATOM 731 C CA . LYS A 1 90 ? 16.343 30.633 23.456 1.00 47.79 90 LYS A CA 1
ATOM 732 C C . LYS A 1 90 ? 15.312 29.920 24.322 1.00 50.81 90 LYS A C 1
ATOM 733 O O . LYS A 1 90 ? 14.289 30.467 24.667 1.00 51.62 90 LYS A O 1
ATOM 739 N N . ASN A 1 91 ? 15.699 28.730 24.740 1.00 59.54 91 ASN A N 1
ATOM 740 C CA . ASN A 1 91 ? 14.850 27.654 25.158 1.00 60.57 91 ASN A CA 1
ATOM 741 C C . ASN A 1 91 ? 15.391 27.167 26.492 1.00 62.90 91 ASN A C 1
ATOM 742 O O . ASN A 1 91 ? 16.568 27.363 26.734 1.00 64.88 91 ASN A O 1
ATOM 747 N N . LYS A 1 92 ? 14.594 26.470 27.299 1.00 61.89 92 LYS A N 1
ATOM 748 C CA . LYS A 1 92 ? 15.034 26.106 28.630 1.00 71.57 92 LYS A CA 1
ATOM 749 C C . LYS A 1 92 ? 14.679 24.652 28.887 1.00 72.16 92 LYS A C 1
ATOM 750 O O . LYS A 1 92 ? 14.290 24.302 29.980 1.00 107.16 92 LYS A O 1
ATOM 756 N N . GLU A 1 93 ? 14.825 23.817 27.858 1.00 73.96 93 GLU A N 1
ATOM 757 C CA . GLU A 1 93 ? 14.174 22.526 27.776 1.00 69.78 93 GLU A CA 1
ATOM 758 C C . GLU A 1 93 ? 14.611 21.905 26.459 1.00 73.95 93 GLU A C 1
ATOM 759 O O . GLU A 1 93 ? 15.045 22.631 25.575 1.00 68.75 93 GLU A O 1
ATOM 765 N N . GLU A 1 94 ? 14.515 20.577 26.327 1.00 77.12 94 GLU A N 1
ATOM 766 C CA . GLU A 1 94 ? 14.904 19.958 25.073 1.00 76.73 94 GLU A CA 1
ATOM 767 C C . GLU A 1 94 ? 13.852 20.283 24.022 1.00 83.38 94 GLU A C 1
ATOM 768 O O . GLU A 1 94 ? 12.714 20.557 24.387 1.00 98.31 94 GLU A O 1
ATOM 774 N N . PRO A 1 95 ? 14.218 20.377 22.718 1.00 80.83 95 PRO A N 1
ATOM 775 C CA . PRO A 1 95 ? 15.617 20.460 22.294 1.00 77.34 95 PRO A CA 1
ATOM 776 C C . PRO A 1 95 ? 16.164 21.886 22.433 1.00 56.36 95 PRO A C 1
ATOM 777 O O . PRO A 1 95 ? 15.432 22.844 22.259 1.00 58.26 95 PRO A O 1
ATOM 781 N N . ARG A 1 96 ? 17.435 22.014 22.818 1.00 56.18 96 ARG A N 1
ATOM 782 C CA . ARG A 1 96 ? 18.082 23.312 22.996 1.00 56.85 96 ARG A CA 1
ATOM 783 C C . ARG A 1 96 ? 18.631 23.825 21.662 1.00 50.34 96 ARG A C 1
ATOM 784 O O . ARG A 1 96 ? 18.945 24.989 21.514 1.00 44.20 96 ARG A O 1
ATOM 792 N N . LYS A 1 97 ? 18.771 22.940 20.690 1.00 45.14 97 LYS A N 1
ATOM 793 C CA . LYS A 1 97 ? 19.371 23.298 19.416 1.00 52.72 97 LYS A CA 1
ATOM 794 C C . LYS A 1 97 ? 19.028 22.231 18.388 1.00 44.22 97 LYS A C 1
ATOM 795 O O . LYS A 1 97 ? 18.504 21.177 18.731 1.00 53.31 97 LYS A O 1
ATOM 801 N N . VAL A 1 98 ? 19.363 22.531 17.145 1.00 43.82 98 VAL A N 1
ATOM 802 C CA . VAL A 1 98 ? 19.208 21.618 16.039 1.00 42.59 98 VAL A CA 1
ATOM 803 C C . VAL A 1 98 ? 20.427 21.786 15.152 1.00 45.89 98 VAL A C 1
ATOM 804 O O . VAL A 1 98 ? 20.985 22.872 15.039 1.00 47.97 98 VAL A O 1
ATOM 808 N N . ARG A 1 99 ? 20.801 20.678 14.527 1.00 40.62 99 ARG A N 1
ATOM 809 C CA . ARG A 1 99 ? 21.956 20.618 13.687 1.00 46.89 99 ARG A CA 1
ATOM 810 C C . ARG A 1 99 ? 21.535 20.304 12.255 1.00 47.43 99 ARG A C 1
ATOM 811 O O . ARG A 1 99 ? 20.729 19.427 12.024 1.00 48.89 99 ARG A O 1
ATOM 819 N N . PHE A 1 100 ? 22.083 21.063 11.310 1.00 45.26 100 PHE A N 1
ATOM 820 C CA . PHE A 1 100 ? 21.961 20.772 9.900 1.00 41.08 100 PHE A CA 1
ATOM 821 C C . PHE A 1 100 ? 23.346 20.520 9.361 1.00 42.66 100 PHE A C 1
ATOM 822 O O . PHE A 1 100 ? 24.258 21.298 9.641 1.00 50.84 100 PHE A O 1
ATOM 830 N N . ASP A 1 101 ? 23.479 19.470 8.562 1.00 41.81 101 ASP A N 1
ATOM 831 C CA . ASP A 1 101 ? 24.706 19.251 7.840 1.00 43.42 101 ASP A CA 1
ATOM 832 C C . ASP A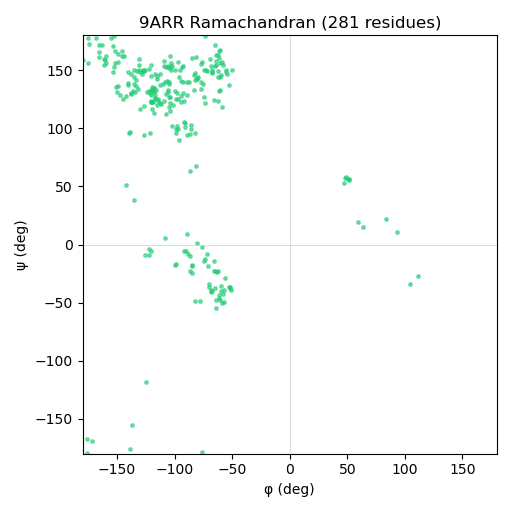 1 101 ? 24.602 19.932 6.479 1.00 44.04 101 ASP A C 1
ATOM 833 O O . ASP A 1 101 ? 23.953 19.431 5.571 1.00 46.85 101 ASP A O 1
ATOM 838 N N . TYR A 1 102 ? 25.280 21.067 6.332 1.00 39.04 102 TYR A N 1
ATOM 839 C CA . TYR A 1 102 ? 25.022 21.893 5.158 1.00 35.95 102 TYR A CA 1
ATOM 840 C C . TYR A 1 102 ? 26.090 21.585 4.126 1.00 31.14 102 TYR A C 1
ATOM 841 O O . TYR A 1 102 ? 27.284 21.645 4.385 1.00 38.27 102 TYR A O 1
ATOM 850 N N . ASP A 1 103 ? 25.648 21.321 2.911 1.00 37.91 103 ASP A N 1
ATOM 851 C CA . ASP A 1 103 ? 26.538 20.999 1.816 1.00 36.49 103 ASP A CA 1
ATOM 852 C C . ASP A 1 103 ? 27.019 22.305 1.175 1.00 33.06 103 ASP A C 1
ATOM 853 O O . ASP A 1 103 ? 26.337 22.909 0.373 1.00 30.64 103 ASP A O 1
ATOM 858 N N . LEU A 1 104 ? 28.242 22.683 1.480 1.00 38.21 104 LEU A N 1
ATOM 859 C CA . LEU A 1 104 ? 28.808 23.932 0.987 1.00 36.49 104 LEU A CA 1
ATOM 860 C C . LEU A 1 104 ? 29.619 23.580 -0.251 1.00 32.11 104 LEU A C 1
ATOM 861 O O . LEU A 1 104 ? 30.804 23.250 -0.147 1.00 27.80 104 LEU A O 1
ATOM 866 N N . PHE A 1 105 ? 28.959 23.611 -1.405 1.00 28.21 105 PHE A N 1
ATOM 867 C CA . PHE A 1 105 ? 29.610 23.232 -2.631 1.00 36.57 105 PHE A CA 1
ATOM 868 C C . PHE A 1 105 ? 29.990 24.487 -3.434 1.00 30.78 105 PHE A C 1
ATOM 869 O O . PHE A 1 105 ? 29.334 25.531 -3.348 1.00 34.05 105 PHE A O 1
ATOM 877 N N . LEU A 1 106 ? 31.038 24.269 -4.234 1.00 29.82 106 LEU A N 1
ATOM 878 C CA . LEU A 1 106 ? 31.641 25.190 -5.164 1.00 40.89 106 LEU A CA 1
ATOM 879 C C . LEU A 1 106 ? 31.441 24.636 -6.557 1.00 39.19 106 LEU A C 1
ATOM 880 O O . LEU A 1 106 ? 31.551 23.451 -6.731 1.00 42.72 106 LEU A O 1
ATOM 885 N N . HIS A 1 107 ? 31.197 25.498 -7.529 1.00 40.11 107 HIS A N 1
ATOM 886 C CA . HIS A 1 107 ? 31.281 25.140 -8.933 1.00 41.34 107 HIS A CA 1
ATOM 887 C C . HIS A 1 107 ? 32.569 25.704 -9.531 1.00 37.41 107 HIS A C 1
ATOM 888 O O . HIS A 1 107 ? 33.260 26.499 -8.915 1.00 39.09 107 HIS A O 1
ATOM 895 N N . LEU A 1 108 ? 32.942 25.161 -10.677 1.00 35.18 108 LEU A N 1
ATOM 896 C CA . LEU A 1 108 ? 34.233 25.433 -11.290 1.00 40.97 108 LEU A CA 1
ATOM 897 C C . LEU A 1 108 ? 34.174 26.761 -12.039 1.00 35.45 108 LEU A C 1
ATOM 898 O O . LEU A 1 108 ? 33.101 27.260 -12.388 1.00 35.68 108 LEU A O 1
ATOM 903 N N . GLU A 1 109 ? 35.334 27.320 -12.310 1.00 47.37 109 GLU A N 1
ATOM 904 C CA . GLU A 1 109 ? 35.427 28.454 -13.216 1.00 53.77 109 GLU A CA 1
ATOM 905 C C . GLU A 1 109 ? 34.718 28.060 -14.513 1.00 50.60 109 GLU A C 1
ATOM 906 O O . GLU A 1 109 ? 34.804 26.913 -14.950 1.00 53.55 109 GLU A O 1
ATOM 912 N N . GLY A 1 110 ? 33.934 28.973 -15.065 1.00 43.71 110 GLY A N 1
ATOM 913 C CA . GLY A 1 110 ? 33.231 28.705 -16.301 1.00 46.04 110 GLY A CA 1
ATOM 914 C C . GLY A 1 110 ? 31.747 28.617 -16.036 1.00 44.74 110 GLY A C 1
ATOM 915 O O . GLY A 1 110 ? 30.938 28.872 -16.922 1.00 41.40 110 GLY A O 1
ATOM 916 N N . HIS A 1 111 ? 31.433 28.227 -14.788 1.00 43.42 111 HIS A N 1
ATOM 917 C CA . HIS A 1 111 ? 30.062 28.126 -14.356 1.00 40.41 111 HIS A CA 1
ATOM 918 C C . HIS A 1 111 ? 29.694 29.410 -13.669 1.00 37.86 111 HIS A C 1
ATOM 919 O O . HIS A 1 111 ? 30.540 30.045 -13.073 1.00 39.30 111 HIS A O 1
ATOM 926 N N . PRO A 1 112 ? 28.422 29.812 -13.720 1.00 41.29 112 PRO A N 1
ATOM 927 C CA . PRO A 1 112 ? 27.965 30.979 -12.965 1.00 48.08 112 PRO A CA 1
ATOM 928 C C . PRO A 1 112 ? 28.104 30.733 -11.473 1.00 43.70 112 PRO A C 1
ATOM 929 O O . PRO A 1 112 ? 28.298 29.613 -11.029 1.00 34.84 112 PRO A O 1
ATOM 933 N N . PRO A 1 113 ? 28.058 31.781 -10.642 1.00 44.99 113 PRO A N 1
ATOM 934 C CA . PRO A 1 113 ? 28.191 31.581 -9.208 1.00 43.74 113 PRO A CA 1
ATOM 935 C C . PRO A 1 113 ? 27.126 30.634 -8.661 1.00 39.84 113 PRO A C 1
ATOM 936 O O . PRO A 1 113 ? 26.033 30.534 -9.175 1.00 45.72 113 PRO A O 1
ATOM 940 N N . VAL A 1 114 ? 27.455 29.991 -7.560 1.00 42.49 114 VAL A N 1
ATOM 941 C CA . VAL A 1 114 ? 26.482 29.278 -6.771 1.00 40.31 114 VAL A CA 1
ATOM 942 C C . VAL A 1 114 ? 25.670 30.276 -5.957 1.00 38.01 114 VAL A C 1
ATOM 943 O O . VAL A 1 114 ? 26.212 31.158 -5.282 1.00 37.89 114 VAL A O 1
ATOM 947 N N . ASN A 1 115 ? 24.358 30.049 -5.997 1.00 35.40 115 ASN A N 1
ATOM 948 C CA . ASN A 1 115 ? 23.397 30.706 -5.158 1.00 42.59 115 ASN A CA 1
ATOM 949 C C . ASN A 1 115 ? 22.370 29.662 -4.738 1.00 43.52 115 ASN A C 1
ATOM 950 O O . ASN A 1 115 ? 21.478 29.311 -5.502 1.00 45.61 115 ASN A O 1
ATOM 955 N N . HIS A 1 116 ? 22.554 29.083 -3.556 1.00 39.19 116 HIS A N 1
ATOM 956 C CA . HIS A 1 116 ? 21.761 27.928 -3.173 1.00 37.06 116 HIS A CA 1
ATOM 957 C C . HIS A 1 116 ? 20.905 28.334 -1.980 1.00 42.98 116 HIS A C 1
ATOM 958 O O . HIS A 1 116 ? 21.323 29.130 -1.141 1.00 43.25 116 HIS A O 1
ATOM 965 N N . LEU A 1 117 ? 19.699 27.784 -1.929 1.00 46.36 117 LEU A N 1
ATOM 966 C CA . LEU A 1 117 ? 18.779 28.020 -0.837 1.00 43.80 117 LEU A CA 1
ATOM 967 C C . LEU A 1 117 ? 18.148 26.692 -0.449 1.00 40.68 117 LEU A C 1
ATOM 968 O O . LEU A 1 117 ? 17.700 25.969 -1.303 1.00 41.86 117 LEU A O 1
ATOM 973 N N . ARG A 1 118 ? 18.137 26.416 0.851 1.00 38.38 118 ARG A N 1
ATOM 974 C CA . ARG A 1 118 ? 17.579 25.210 1.417 1.00 42.40 118 ARG A CA 1
ATOM 975 C C . ARG A 1 118 ? 16.635 25.614 2.555 1.00 48.31 118 ARG A C 1
ATOM 976 O O . ARG A 1 118 ? 17.052 26.236 3.543 1.00 44.25 118 ARG A O 1
ATOM 984 N N . CYS A 1 119 ? 15.348 25.293 2.374 1.00 45.52 119 CYS A N 1
ATOM 985 C CA . CYS A 1 119 ? 14.319 25.624 3.352 1.00 49.94 119 CYS A CA 1
ATOM 986 C C . CYS A 1 119 ? 14.202 24.482 4.355 1.00 48.02 119 CYS A C 1
ATOM 987 O O . CYS A 1 119 ? 14.317 23.309 4.010 1.00 46.65 119 CYS A O 1
ATOM 990 N N . GLU A 1 120 ? 14.034 24.853 5.613 1.00 44.56 120 GLU A N 1
ATOM 991 C CA . GLU A 1 120 ? 13.926 23.888 6.697 1.00 50.64 120 GLU A CA 1
ATOM 992 C C . GLU A 1 120 ? 12.748 24.293 7.569 1.00 44.33 120 GLU A C 1
ATOM 993 O O . GLU A 1 120 ? 12.502 25.490 7.741 1.00 50.04 120 GLU A O 1
ATOM 999 N N . LYS A 1 121 ? 11.994 23.299 8.046 1.00 49.59 121 LYS A N 1
ATOM 1000 C CA . LYS A 1 121 ? 10.857 23.563 8.913 1.00 57.76 121 LYS A CA 1
ATOM 1001 C C . LYS A 1 121 ? 11.126 22.924 10.256 1.00 45.42 121 LYS A C 1
ATOM 1002 O O . LYS A 1 121 ? 11.452 21.755 10.336 1.00 47.18 121 LYS A O 1
ATOM 1008 N N . LEU A 1 122 ? 10.972 23.709 11.307 1.00 44.22 122 LEU A N 1
ATOM 1009 C CA . LEU A 1 122 ? 11.075 23.188 12.664 1.00 50.46 122 LEU A CA 1
ATOM 1010 C C . LEU A 1 122 ? 9.683 23.070 13.263 1.00 49.66 122 LEU A C 1
ATOM 1011 O O . LEU A 1 122 ? 8.909 24.018 13.144 1.00 40.92 122 LEU A O 1
ATOM 1016 N N . THR A 1 123 ? 9.415 21.967 13.977 1.00 53.96 123 THR A N 1
ATOM 1017 C CA . THR A 1 123 ? 8.149 21.800 14.678 1.00 55.91 123 THR A CA 1
ATOM 1018 C C . THR A 1 123 ? 8.427 21.655 16.167 1.00 52.63 123 THR A C 1
ATOM 1019 O O . THR A 1 123 ? 9.161 20.760 16.571 1.00 43.73 123 THR A O 1
ATOM 1023 N N . PHE A 1 124 ? 7.833 22.527 16.981 1.00 47.37 124 PHE A N 1
ATOM 1024 C CA . PHE A 1 124 ? 7.930 22.336 18.421 1.00 53.39 124 PHE A CA 1
ATOM 1025 C C . PHE A 1 124 ? 6.558 21.981 18.990 1.00 49.62 124 PHE A C 1
ATOM 1026 O O . PHE A 1 124 ? 5.622 22.767 18.838 1.00 38.20 124 PHE A O 1
ATOM 1034 N N . ASN A 1 125 ? 6.469 20.810 19.627 1.00 50.68 125 ASN A N 1
ATOM 1035 C CA . ASN A 1 125 ? 5.230 20.347 20.240 1.00 57.03 125 ASN A CA 1
ATOM 1036 C C . ASN A 1 125 ? 5.176 20.777 21.702 1.00 56.21 125 ASN A C 1
ATOM 1037 O O . ASN A 1 125 ? 6.097 20.519 22.453 1.00 59.82 125 ASN A O 1
ATOM 1042 N N . ASN A 1 126 ? 4.118 21.508 22.056 1.00 53.59 126 ASN A N 1
ATOM 1043 C CA . ASN A 1 126 ? 3.864 21.934 23.414 1.00 53.89 126 ASN A CA 1
ATOM 1044 C C . ASN A 1 126 ? 5.103 22.585 23.994 1.00 58.52 126 ASN A C 1
ATOM 1045 O O . ASN A 1 126 ? 5.596 22.176 25.027 1.00 57.99 126 ASN A O 1
ATOM 1050 N N . PRO A 1 127 ? 5.642 23.632 23.352 1.00 60.94 127 PRO A N 1
ATOM 1051 C CA . PRO A 1 127 ? 6.692 24.424 23.980 1.00 55.23 127 PRO A CA 1
ATOM 1052 C C . PRO A 1 127 ? 6.159 25.055 25.265 1.00 52.06 127 PRO A C 1
ATOM 1053 O O . PRO A 1 127 ? 4.958 25.240 25.408 1.00 52.57 127 PRO A O 1
ATOM 1057 N N . THR A 1 128 ? 7.074 25.458 26.141 1.00 45.77 128 THR A N 1
ATOM 1058 C CA . THR A 1 128 ? 6.731 26.219 27.323 1.00 49.73 128 THR A CA 1
ATOM 1059 C C . THR A 1 128 ? 6.101 27.516 26.868 1.00 50.71 128 THR A C 1
ATOM 1060 O O . THR A 1 128 ? 6.252 27.892 25.713 1.00 46.07 128 THR A O 1
ATOM 1064 N N . GLU A 1 129 ? 5.473 28.212 27.810 1.00 53.27 129 GLU A N 1
ATOM 1065 C CA . GLU A 1 129 ? 4.804 29.465 27.520 1.00 55.29 129 GLU A CA 1
ATOM 1066 C C . GLU A 1 129 ? 5.836 30.469 27.018 1.00 52.08 129 GLU A C 1
ATOM 1067 O O . GLU A 1 129 ? 5.602 31.151 26.021 1.00 58.80 129 GLU A O 1
ATOM 1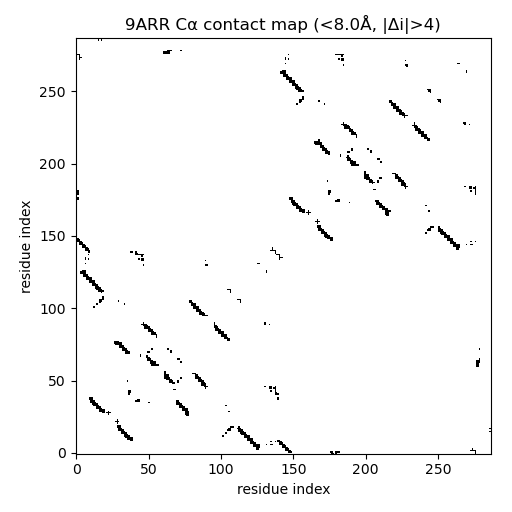073 N N . ASP A 1 130 ? 6.970 30.553 27.716 1.00 56.61 130 ASP A N 1
ATOM 1074 C CA . ASP A 1 130 ? 7.982 31.557 27.426 1.00 62.22 130 ASP A CA 1
ATOM 1075 C C . ASP A 1 130 ? 8.474 31.410 25.985 1.00 50.64 130 ASP A C 1
ATOM 1076 O O . ASP A 1 130 ? 8.511 32.364 25.198 1.00 53.57 130 ASP A O 1
ATOM 1081 N N . PHE A 1 131 ? 8.826 30.172 25.667 1.00 42.22 131 PHE A N 1
ATOM 1082 C CA . PHE A 1 131 ? 9.364 29.813 24.368 1.00 49.66 131 PHE A CA 1
ATOM 1083 C C . PHE A 1 131 ? 8.300 29.957 23.286 1.00 55.12 131 PHE A C 1
ATOM 1084 O O . PHE A 1 131 ? 8.595 30.460 22.194 1.00 50.39 131 PHE A O 1
ATOM 1092 N N . ARG A 1 132 ? 7.059 29.558 23.616 1.00 48.13 132 ARG A N 1
ATOM 1093 C CA . ARG A 1 132 ? 5.979 29.605 22.651 1.00 39.90 132 ARG A CA 1
ATOM 1094 C C . ARG A 1 132 ? 5.858 31.048 22.198 1.00 42.61 132 ARG A C 1
ATOM 1095 O O . ARG A 1 132 ? 5.698 31.304 21.003 1.00 39.41 132 ARG A O 1
ATOM 1103 N N . ARG A 1 133 ? 5.957 31.980 23.160 1.00 39.26 133 ARG A N 1
ATOM 1104 C CA . ARG A 1 133 ? 5.775 33.383 22.824 1.00 49.12 133 ARG A CA 1
ATOM 1105 C C . ARG A 1 133 ? 6.938 33.890 21.988 1.00 52.95 133 ARG A C 1
ATOM 1106 O O . ARG A 1 133 ? 6.744 34.709 21.103 1.00 61.81 133 ARG A O 1
ATOM 1114 N N . LYS A 1 134 ? 8.136 33.377 22.255 1.00 48.62 134 LYS A N 1
ATOM 1115 C CA . LYS A 1 134 ? 9.303 33.758 21.481 1.00 49.38 134 LYS A CA 1
ATOM 1116 C C . LYS A 1 134 ? 9.117 33.293 20.043 1.00 46.53 134 LYS A C 1
ATOM 1117 O O . LYS A 1 134 ? 9.201 34.109 19.133 1.00 40.90 134 LYS A O 1
ATOM 1123 N N . LEU A 1 135 ? 8.840 31.984 19.864 1.00 40.04 135 LEU A N 1
ATOM 1124 C CA . LEU A 1 135 ? 8.624 31.429 18.543 1.00 46.11 135 LEU A CA 1
ATOM 1125 C C . LEU A 1 135 ? 7.591 32.254 17.776 1.00 50.09 135 LEU A C 1
ATOM 1126 O O . LEU A 1 135 ? 7.724 32.468 16.577 1.00 51.09 135 LEU A O 1
ATOM 1131 N N . LEU A 1 136 ? 6.553 32.718 18.465 1.00 56.01 136 LEU A N 1
ATOM 1132 C CA . LEU A 1 136 ? 5.399 33.265 17.763 1.00 52.28 136 LEU A CA 1
ATOM 1133 C C . LEU A 1 136 ? 5.548 34.763 17.573 1.00 55.51 136 LEU A C 1
ATOM 1134 O O . LEU A 1 136 ? 4.785 35.357 16.832 1.00 62.80 136 LEU A O 1
ATOM 1139 N N . LYS A 1 137 ? 6.596 35.354 18.149 1.00 58.16 137 LYS A N 1
ATOM 1140 C CA . LYS A 1 137 ? 7.002 36.684 17.736 1.00 65.42 137 LYS A CA 1
ATOM 1141 C C . LYS A 1 137 ? 7.703 36.633 16.372 1.00 68.22 137 LYS A C 1
ATOM 1142 O O . LYS A 1 137 ? 7.833 37.687 15.771 1.00 66.74 137 LYS A O 1
ATOM 1148 N N . ALA A 1 138 ? 8.123 35.448 15.869 1.00 78.49 138 ALA A N 1
ATOM 1149 C CA . ALA A 1 138 ? 8.970 35.335 14.672 1.00 85.16 138 ALA A CA 1
ATOM 1150 C C . ALA A 1 138 ? 8.183 35.133 13.364 1.00 98.29 138 ALA A C 1
ATOM 1151 O O . ALA A 1 138 ? 7.109 34.492 13.409 1.00 115.31 138 ALA A O 1
ATOM 1154 N N . MET B 1 1 ? 6.283 37.099 8.426 1.00 87.90 1 MET B N 1
ATOM 1155 C CA . MET B 1 1 ? 6.024 36.271 9.639 1.00 96.24 1 MET B CA 1
ATOM 1156 C C . MET B 1 1 ? 6.179 34.782 9.309 1.00 90.47 1 MET B C 1
ATOM 1157 O O . MET B 1 1 ? 5.399 34.238 8.535 1.00 103.65 1 MET B O 1
ATOM 1162 N N . ALA B 1 2 ? 7.188 34.131 9.912 1.00 89.32 2 ALA B N 1
ATOM 1163 C CA . ALA B 1 2 ? 7.647 32.802 9.521 1.00 87.53 2 ALA B CA 1
ATOM 1164 C C . ALA B 1 2 ? 7.276 31.728 10.543 1.00 94.74 2 ALA B C 1
ATOM 1165 O O . ALA B 1 2 ? 7.771 30.604 10.445 1.00 92.96 2 ALA B O 1
ATOM 1167 N N . SER B 1 3 ? 6.509 32.088 11.575 1.00 84.52 3 SER B N 1
ATOM 1168 C CA . SER B 1 3 ? 6.043 31.107 12.543 1.00 76.70 3 SER B CA 1
ATOM 1169 C C . SER B 1 3 ? 4.569 30.839 12.287 1.00 69.58 3 SER B C 1
ATOM 1170 O O . SER B 1 3 ? 3.859 31.707 11.788 1.00 67.38 3 SER B O 1
ATOM 1173 N N . SER B 1 4 ? 4.124 29.644 12.665 1.00 55.26 4 SER B N 1
ATOM 1174 C CA . SER B 1 4 ? 2.708 29.335 12.690 1.00 57.23 4 SER B CA 1
ATOM 1175 C C . SER B 1 4 ? 2.417 28.378 13.848 1.00 52.42 4 SER B C 1
ATOM 1176 O O . SER B 1 4 ? 3.331 27.779 14.386 1.00 47.49 4 SER B O 1
ATOM 1179 N N . CYS B 1 5 ? 1.135 28.214 14.182 1.00 51.77 5 CYS B N 1
ATOM 1180 C CA . CYS B 1 5 ? 0.676 27.564 15.402 1.00 51.74 5 CYS B CA 1
ATOM 1181 C C . CYS B 1 5 ? -0.602 26.796 1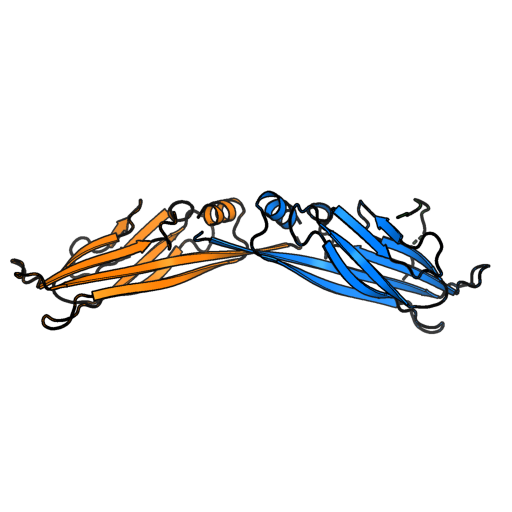5.085 1.00 51.87 5 CYS B C 1
ATOM 1182 O O . CYS B 1 5 ? -1.506 27.401 14.510 1.00 54.05 5 CYS B O 1
ATOM 1185 N N . ALA B 1 6 ? -0.666 25.490 15.377 1.00 46.65 6 ALA B N 1
ATOM 1186 C CA . ALA B 1 6 ? -1.948 24.795 15.420 1.00 53.00 6 ALA B CA 1
ATOM 1187 C C . ALA B 1 6 ? -2.277 24.464 16.888 1.00 54.16 6 ALA B C 1
ATOM 1188 O O . ALA B 1 6 ? -1.459 23.851 17.575 1.00 51.61 6 ALA B O 1
ATOM 1190 N N . VAL B 1 7 ? -3.440 24.913 17.369 1.00 51.53 7 VAL B N 1
ATOM 1191 C CA . VAL B 1 7 ? -3.919 24.538 18.692 1.00 52.89 7 VAL B CA 1
ATOM 1192 C C . VAL B 1 7 ? -5.048 23.518 18.553 1.00 47.41 7 VAL B C 1
ATOM 1193 O O . VAL B 1 7 ? -5.988 23.721 17.783 1.00 54.11 7 VAL B O 1
ATOM 1197 N N . GLN B 1 8 ? -4.883 22.399 19.263 1.00 44.04 8 GLN B N 1
ATOM 1198 C CA . GLN B 1 8 ? -5.882 21.340 19.371 1.00 47.07 8 GLN B CA 1
ATOM 1199 C C . GLN B 1 8 ? -6.534 21.358 20.752 1.00 48.60 8 GLN B C 1
ATOM 1200 O O . GLN B 1 8 ? -5.843 21.588 21.747 1.00 37.40 8 GLN B O 1
ATOM 1206 N N . VAL B 1 9 ? -7.859 21.116 20.801 1.00 42.52 9 VAL B N 1
ATOM 1207 C CA . VAL B 1 9 ? -8.550 20.968 22.065 1.00 43.87 9 VAL B CA 1
ATOM 1208 C C . VAL B 1 9 ? -9.467 19.781 21.935 1.00 43.35 9 VAL B C 1
ATOM 1209 O O . VAL B 1 9 ? -10.131 19.583 20.910 1.00 45.13 9 VAL B O 1
ATOM 1213 N N . LYS B 1 10 ? -9.463 19.011 23.017 1.00 45.86 10 LYS B N 1
ATOM 1214 C CA . LYS B 1 10 ? -10.238 17.793 23.088 1.00 44.48 10 LYS B CA 1
ATOM 1215 C C . LYS B 1 10 ? -11.521 18.083 23.859 1.00 42.51 10 LYS B C 1
ATOM 1216 O O . LYS B 1 10 ? -11.494 18.755 24.882 1.00 45.26 10 LYS B O 1
ATOM 1222 N N . LEU B 1 11 ? -12.647 17.647 23.306 1.00 44.51 11 LEU B N 1
ATOM 1223 C CA . LEU B 1 11 ? -13.927 17.728 23.981 1.00 42.80 11 LEU B CA 1
ATOM 1224 C C . LEU B 1 11 ? -14.484 16.324 24.130 1.00 38.84 11 LEU B C 1
ATOM 1225 O O . LEU B 1 11 ? -14.264 15.454 23.290 1.00 38.01 11 LEU B O 1
ATOM 1230 N N . GLU B 1 12 ? -15.328 16.207 25.145 1.00 36.48 12 GLU B N 1
ATOM 1231 C CA . GLU B 1 12 ? -16.168 15.051 25.310 1.00 40.16 12 GLU B CA 1
ATOM 1232 C C . GLU B 1 12 ? -17.608 15.519 25.220 1.00 37.66 12 GLU B C 1
ATOM 1233 O O . GLU B 1 12 ? -18.012 16.443 25.924 1.00 37.76 12 GLU B O 1
ATOM 1239 N N . LEU B 1 13 ? -18.340 14.879 24.319 1.00 37.12 13 LEU B N 1
ATOM 1240 C CA . LEU B 1 13 ? -19.783 14.953 24.264 1.00 34.80 13 LEU B CA 1
ATOM 1241 C C . LEU B 1 13 ? -20.276 13.604 24.751 1.00 42.45 13 LEU B C 1
ATOM 1242 O O . LEU B 1 13 ? -19.610 12.592 24.542 1.00 38.38 13 LEU B O 1
ATOM 1247 N N . GLY B 1 14 ? -21.475 13.574 25.312 1.00 36.99 14 GLY B N 1
ATOM 1248 C CA . GLY B 1 14 ? -22.021 12.284 25.696 1.00 37.45 14 GLY B CA 1
ATOM 1249 C C . GLY B 1 14 ? -23.432 12.404 26.234 1.00 32.79 14 GLY B C 1
ATOM 1250 O O . GLY B 1 14 ? -23.977 13.499 26.374 1.00 35.64 14 GLY B O 1
ATOM 1251 N N . HIS B 1 15 ? -23.977 11.260 26.607 1.00 34.50 15 HIS B N 1
ATOM 1252 C CA . HIS B 1 15 ? -25.279 11.238 27.243 1.00 37.05 15 HIS B CA 1
ATOM 1253 C C . HIS B 1 15 ? -25.472 9.942 28.012 1.00 36.79 15 HIS B C 1
ATOM 1254 O O . HIS B 1 15 ? -24.836 8.938 27.693 1.00 38.09 15 HIS B O 1
ATOM 1261 N N . ARG B 1 16 ? -26.362 10.043 28.999 1.00 39.06 16 ARG B N 1
ATOM 1262 C CA . ARG B 1 16 ? -26.861 8.923 29.779 1.00 47.83 16 ARG B CA 1
ATOM 1263 C C . ARG B 1 16 ? -28.359 8.852 29.511 1.00 48.24 16 ARG B C 1
ATOM 1264 O O . ARG B 1 16 ? -29.013 9.883 29.322 1.00 39.66 16 ARG B O 1
ATOM 1272 N N . ALA B 1 17 ? -28.905 7.647 29.512 1.00 40.34 17 ALA B N 1
ATOM 1273 C CA . ALA B 1 17 ? -30.345 7.518 29.349 1.00 47.68 17 ALA B CA 1
ATOM 1274 C C . ALA B 1 17 ? -30.814 6.256 30.058 1.00 48.38 17 ALA B C 1
ATOM 1275 O O . ALA B 1 17 ? -30.236 5.185 29.884 1.00 47.23 17 ALA B O 1
ATOM 1277 N N . GLN B 1 18 ? -31.918 6.405 30.777 1.00 52.61 18 GLN B N 1
ATOM 1278 C CA . GLN B 1 18 ? -32.393 5.388 31.691 1.00 64.70 18 GLN B CA 1
ATOM 1279 C C . GLN B 1 18 ? -33.902 5.270 31.539 1.00 55.29 18 GLN B C 1
ATOM 1280 O O . GLN B 1 18 ? -34.609 6.273 31.590 1.00 47.51 18 GLN B O 1
ATOM 1286 N N . VAL B 1 19 ? -34.388 4.051 31.353 1.00 51.58 19 VAL B N 1
ATOM 1287 C CA . VAL B 1 19 ? -35.812 3.793 31.465 1.00 52.52 19 VAL B CA 1
ATOM 1288 C C . VAL B 1 19 ? -36.268 4.101 32.886 1.00 47.05 19 VAL B C 1
ATOM 1289 O O . VAL B 1 19 ? -35.696 3.576 33.819 1.00 48.25 19 VAL B O 1
ATOM 1293 N N . ARG B 1 20 ? -37.249 4.991 33.034 1.00 46.21 20 ARG B N 1
ATOM 1294 C CA . ARG B 1 20 ? -37.821 5.317 34.331 1.00 57.89 20 ARG B CA 1
ATOM 1295 C C . ARG B 1 20 ? -38.598 4.153 34.939 1.00 66.92 20 ARG B C 1
ATOM 1296 O O . ARG B 1 20 ? -39.268 3.417 34.217 1.00 63.35 20 ARG B O 1
ATOM 1304 N N . LYS B 1 21 ? -38.584 4.077 36.279 1.00 79.67 21 LYS B N 1
ATOM 1305 C CA . LYS B 1 21 ? -39.302 3.027 36.991 1.00 88.79 21 LYS B CA 1
ATOM 1306 C C . LYS B 1 21 ? -40.782 3.129 36.637 1.00 76.81 21 LYS B C 1
ATOM 1307 O O . LYS B 1 21 ? -41.439 2.118 36.440 1.00 71.08 21 LYS B O 1
ATOM 1313 N N . LYS B 1 22 ? -41.266 4.357 36.464 1.00 69.50 22 LYS B N 1
ATOM 1314 C CA . LYS B 1 22 ? -42.643 4.564 36.077 1.00 73.18 22 LYS B CA 1
ATOM 1315 C C . LYS B 1 22 ? -42.741 5.736 35.104 1.00 66.79 22 LYS B C 1
ATOM 1316 O O . LYS B 1 22 ? -42.259 6.816 35.416 1.00 60.34 22 LYS B O 1
ATOM 1322 N N . PRO B 1 23 ? -43.387 5.578 33.924 1.00 62.52 23 PRO B N 1
ATOM 1323 C CA . PRO B 1 23 ? -43.630 6.699 33.019 1.00 62.93 23 PRO B CA 1
ATOM 1324 C C . PRO B 1 23 ? -44.254 7.895 33.713 1.00 61.23 23 PRO B C 1
ATOM 1325 O O . PRO B 1 23 ? -44.965 7.759 34.686 1.00 69.55 23 PRO B O 1
ATOM 1329 N N . THR B 1 24 ? -43.959 9.079 33.199 1.00 66.17 24 THR B N 1
ATOM 1330 C CA . THR B 1 24 ? -44.590 10.270 33.707 1.00 63.04 24 THR B CA 1
ATOM 1331 C C . THR B 1 24 ? -46.007 10.336 33.164 1.00 75.46 24 THR B C 1
ATOM 1332 O O . THR B 1 24 ? -46.418 9.470 32.386 1.00 65.01 24 THR B O 1
ATOM 1336 N N . VAL B 1 25 ? -46.689 11.428 33.537 1.00 74.08 25 VAL B N 1
ATOM 1337 C CA . VAL B 1 25 ? -48.067 11.677 33.174 1.00 78.30 25 VAL B CA 1
ATOM 1338 C C . VAL B 1 25 ? -48.148 11.757 31.662 1.00 81.49 25 VAL B C 1
ATOM 1339 O O . VAL B 1 25 ? -49.087 11.243 31.070 1.00 76.15 25 VAL B O 1
ATOM 1343 N N . GLU B 1 26 ? -47.188 12.464 31.057 1.00 78.61 26 GLU B N 1
ATOM 1344 C CA . GLU B 1 26 ? -47.326 12.832 29.657 1.00 63.66 26 GLU B CA 1
ATOM 1345 C C . GLU B 1 26 ? -46.937 11.636 28.787 1.00 49.16 26 GLU B C 1
ATOM 1346 O O . GLU B 1 26 ? -46.948 11.732 27.572 1.00 56.69 26 GLU B O 1
ATOM 1352 N N . GLY B 1 27 ? -46.584 10.510 29.405 1.00 48.61 27 GLY B N 1
ATOM 1353 C CA . GLY B 1 27 ? -46.116 9.351 28.668 1.00 48.41 27 GLY B CA 1
ATOM 1354 C C . GLY B 1 27 ? -44.590 9.299 28.524 1.00 61.15 27 GLY B C 1
ATOM 1355 O O . GLY B 1 27 ? -44.125 8.420 27.801 1.00 57.16 27 GLY B O 1
ATOM 1356 N N . PHE B 1 28 ? -43.807 10.153 29.232 1.00 57.28 28 PHE B N 1
ATOM 1357 C CA . PHE B 1 28 ? -42.346 10.133 29.102 1.00 46.77 28 PHE B CA 1
ATOM 1358 C C . PHE B 1 28 ? -41.779 8.913 29.817 1.00 45.30 28 PHE B C 1
ATOM 1359 O O . PHE B 1 28 ? -42.000 8.736 31.021 1.00 52.99 28 PHE B O 1
ATOM 1367 N N . THR B 1 29 ? -41.062 8.064 29.063 1.00 37.86 29 THR B N 1
ATOM 1368 C CA . THR B 1 29 ? -40.653 6.741 29.542 1.00 42.67 29 THR B CA 1
ATOM 1369 C C . THR B 1 29 ? -39.216 6.713 30.059 1.00 47.50 29 THR B C 1
ATOM 1370 O O . THR B 1 29 ? -38.775 5.732 30.677 1.00 48.31 29 THR B O 1
ATOM 1374 N N . HIS B 1 30 ? -38.444 7.745 29.696 1.00 40.95 30 HIS B N 1
ATOM 1375 C CA . HIS B 1 30 ? -37.013 7.704 29.930 1.00 41.54 30 HIS B CA 1
ATOM 1376 C C . HIS B 1 30 ? -36.540 9.029 30.511 1.00 39.91 30 HIS B C 1
ATOM 1377 O O . HIS B 1 30 ? -37.094 10.093 30.207 1.00 40.85 30 HIS B O 1
ATOM 1384 N N . ASP B 1 31 ? -35.485 8.929 31.318 1.00 40.61 31 ASP B N 1
ATOM 1385 C CA . ASP B 1 31 ? -34.731 10.095 31.753 1.00 53.76 31 ASP B CA 1
ATOM 1386 C C . ASP B 1 31 ? -33.386 10.077 31.039 1.00 50.27 31 ASP B C 1
ATOM 1387 O O . ASP B 1 31 ? -32.719 9.030 30.948 1.00 39.22 31 ASP B O 1
ATOM 1392 N N . TRP B 1 32 ? -32.958 11.260 30.615 1.00 34.24 32 TRP B N 1
ATOM 1393 C CA . TRP B 1 32 ? -31.650 11.340 29.998 1.00 38.72 32 TRP B CA 1
ATOM 1394 C C . TRP B 1 32 ? -30.974 12.657 30.332 1.00 36.03 32 TRP B C 1
ATOM 1395 O O . TRP B 1 32 ? -31.606 13.656 30.735 1.00 39.52 32 TRP B O 1
ATOM 1406 N N . MET B 1 33 ? -29.670 12.603 30.119 1.00 35.51 33 MET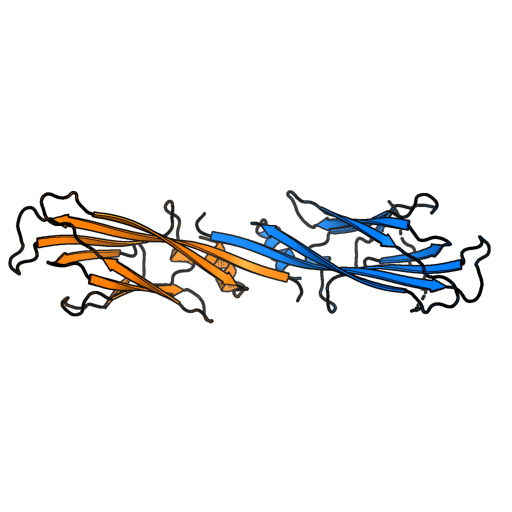 B N 1
ATOM 1407 C CA . MET B 1 33 ? -28.830 13.779 30.259 1.00 44.52 33 MET B CA 1
ATOM 1408 C C . MET B 1 33 ? -27.789 13.769 29.137 1.00 36.26 33 MET B C 1
ATOM 1409 O O . MET B 1 33 ? -27.214 12.747 28.815 1.00 33.36 33 MET B O 1
ATOM 1414 N N . VAL B 1 34 ? -27.537 14.934 28.565 1.00 32.76 34 VAL B N 1
ATOM 1415 C CA . VAL B 1 34 ? -26.515 15.111 27.550 1.00 31.16 34 VAL B CA 1
ATOM 1416 C C . VAL B 1 34 ? -25.622 16.267 28.004 1.00 33.48 34 VAL B C 1
ATOM 1417 O O . VAL B 1 34 ? -26.103 17.245 28.594 1.00 29.54 34 VAL B O 1
ATOM 1421 N N . PHE B 1 35 ? -24.362 16.180 27.600 1.00 31.39 35 PHE B N 1
ATOM 1422 C CA . PHE B 1 35 ? -23.338 17.067 28.108 1.00 36.96 35 PHE B CA 1
ATOM 1423 C C . PHE B 1 35 ? -22.234 17.240 27.072 1.00 35.18 35 PHE B C 1
ATOM 1424 O O . PHE B 1 35 ? -22.010 16.404 26.208 1.00 30.65 35 PHE B O 1
ATOM 1432 N N . VAL B 1 36 ? -21.605 18.392 27.187 1.00 34.01 36 VAL B N 1
ATOM 1433 C CA . VAL B 1 36 ? -20.315 18.721 26.622 1.00 32.45 36 VAL B CA 1
ATOM 1434 C C . VAL B 1 36 ? -19.378 19.082 27.777 1.00 32.50 36 VAL B C 1
ATOM 1435 O O . VAL B 1 36 ? -19.713 19.906 28.658 1.00 31.45 36 VAL B O 1
ATOM 1439 N N . ARG B 1 37 ? -18.181 18.503 27.722 1.00 29.76 37 ARG B N 1
ATOM 1440 C CA . ARG B 1 37 ? -17.153 18.900 28.671 1.00 35.40 37 ARG B CA 1
ATOM 1441 C C . ARG B 1 37 ? -15.780 18.619 28.107 1.00 30.58 37 ARG B C 1
ATOM 1442 O O . ARG B 1 37 ? -15.607 18.078 27.002 1.00 33.65 37 ARG B O 1
ATOM 1450 N N . GLY B 1 38 ? -14.811 19.023 28.931 1.00 31.08 38 GLY B N 1
ATOM 1451 C CA . GLY B 1 38 ? -13.407 18.765 28.713 1.00 31.11 38 GLY B CA 1
ATOM 1452 C C . GLY B 1 38 ? -13.087 17.351 29.219 1.00 32.32 38 GLY B C 1
ATOM 1453 O O . GLY B 1 38 ? -13.612 16.944 30.213 1.00 30.87 38 GLY B O 1
ATOM 1454 N N . PRO B 1 39 ? -12.148 16.606 28.624 1.00 35.23 39 PRO B N 1
ATOM 1455 C CA . PRO B 1 39 ? -11.674 15.371 29.254 1.00 39.60 39 PRO B CA 1
ATOM 1456 C C . PRO B 1 39 ? -11.008 15.682 30.596 1.00 40.59 39 PRO B C 1
ATOM 1457 O O . PRO B 1 39 ? -10.478 16.771 30.845 1.00 31.99 39 PRO B O 1
ATOM 1461 N N . GLU B 1 40 ? -11.129 14.703 31.488 1.00 43.53 40 GLU B N 1
ATOM 1462 C CA . GL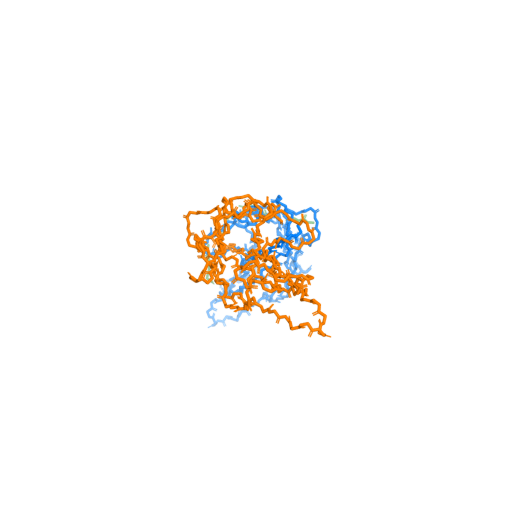U B 1 40 ? -10.451 14.681 32.769 1.00 49.06 40 GLU B CA 1
ATOM 1463 C C . GLU B 1 40 ? -10.571 15.997 33.520 1.00 37.94 40 GLU B C 1
ATOM 1464 O O . GLU B 1 40 ? -9.585 16.478 33.969 1.00 39.39 40 GLU B O 1
ATOM 1470 N N . HIS B 1 41 ? -11.785 16.490 33.703 1.00 33.78 41 HIS B N 1
ATOM 1471 C CA . HIS B 1 41 ? -12.145 17.627 34.540 1.00 42.25 41 HIS B CA 1
ATOM 1472 C C . HIS B 1 41 ? -11.424 18.897 34.104 1.00 37.32 41 HIS B C 1
ATOM 1473 O O . HIS B 1 41 ? -11.402 19.853 34.871 1.00 46.37 41 HIS B O 1
ATOM 1480 N N . SER B 1 42 ? -10.924 18.915 32.870 1.00 36.50 42 SER B N 1
ATOM 1481 C CA . SER B 1 42 ? -10.344 20.114 32.306 1.00 36.91 42 SER B CA 1
ATOM 1482 C C . SER B 1 42 ? -11.425 21.173 32.176 1.00 33.02 42 SER B C 1
ATOM 1483 O O . SER B 1 42 ? -12.608 20.912 32.188 1.00 35.11 42 SER B O 1
ATOM 1486 N N . ASN B 1 43 ? -10.976 22.407 32.196 1.00 36.93 43 ASN B N 1
ATOM 1487 C CA . ASN B 1 43 ? -11.826 23.573 32.211 1.00 32.47 43 ASN B CA 1
ATOM 1488 C C . ASN B 1 43 ? -11.875 24.184 30.804 1.00 33.15 43 ASN B C 1
ATOM 1489 O O . ASN B 1 43 ? -10.983 24.922 30.417 1.00 37.14 43 ASN B O 1
ATOM 1494 N N . ILE B 1 44 ? -12.955 23.950 30.063 1.00 32.50 44 ILE B N 1
ATOM 1495 C CA . ILE B 1 44 ? -13.096 24.452 28.698 1.00 31.75 44 ILE B CA 1
ATOM 1496 C C . ILE B 1 44 ? -13.715 25.845 28.725 1.00 32.13 44 ILE B C 1
ATOM 1497 O O . ILE B 1 44 ? -13.702 26.585 27.744 1.00 33.56 44 ILE B O 1
ATOM 1502 N N . GLN B 1 45 ? -14.145 26.258 29.898 1.00 29.54 45 GLN B N 1
ATOM 1503 C CA . GLN B 1 45 ? -14.826 27.541 30.000 1.00 34.30 45 GLN B CA 1
ATOM 1504 C C . GLN B 1 45 ? -13.881 28.688 29.676 1.00 33.82 45 GLN B C 1
ATOM 1505 O O . GLN B 1 45 ? -14.331 29.761 29.295 1.00 43.22 45 GLN B O 1
ATOM 1511 N N . HIS B 1 46 ? -12.570 28.453 29.812 1.00 39.69 46 HIS B N 1
ATOM 1512 C CA . HIS B 1 46 ? -11.545 29.402 29.409 1.00 40.10 46 HIS B CA 1
ATOM 1513 C C . HIS B 1 46 ? -11.752 29.878 27.969 1.00 43.22 46 HIS B C 1
ATOM 1514 O O . HIS B 1 46 ? -11.560 31.054 27.665 1.00 35.86 46 HIS B O 1
ATOM 1521 N N . PHE B 1 47 ? -12.191 28.990 27.076 1.00 38.77 47 PHE B N 1
ATOM 1522 C CA . PHE B 1 47 ? -12.357 29.416 25.684 1.00 42.27 47 PHE B CA 1
ATOM 1523 C C . PHE B 1 47 ? -13.786 29.227 25.173 1.00 39.94 47 PHE B C 1
ATOM 1524 O O . PHE B 1 47 ? -14.083 29.509 24.010 1.00 35.37 47 PHE B O 1
ATOM 1532 N N . VAL B 1 48 ? -14.651 28.641 25.999 1.00 38.72 48 VAL B N 1
ATOM 1533 C CA . VAL B 1 48 ? -16.026 28.430 25.581 1.00 38.48 48 VAL B CA 1
ATOM 1534 C C . VAL B 1 48 ? -16.909 29.535 26.152 1.00 40.17 48 VAL B C 1
ATOM 1535 O O . VAL B 1 48 ? -16.940 29.737 27.365 1.00 33.06 48 VAL B O 1
ATOM 1539 N N . GLU B 1 49 ? -17.640 30.215 25.254 1.00 38.19 49 GLU B N 1
ATOM 1540 C CA . GLU B 1 49 ? -18.596 31.242 25.637 1.00 41.44 49 GLU B CA 1
ATOM 1541 C C . GLU B 1 49 ? -19.884 30.585 26.150 1.00 35.35 49 GLU B C 1
ATOM 1542 O O . GLU B 1 49 ? -20.418 30.927 27.200 1.00 35.01 49 GLU B O 1
ATOM 1548 N N . LYS B 1 50 ? -20.392 29.618 25.376 1.00 32.86 50 LYS B N 1
ATOM 1549 C CA . LYS B 1 50 ? -21.636 28.958 25.705 1.00 33.98 50 LYS B CA 1
ATOM 1550 C C . LYS B 1 50 ? -21.771 27.695 24.878 1.00 31.47 50 LYS B C 1
ATOM 1551 O O . LYS B 1 50 ? -21.084 27.536 23.867 1.00 29.11 50 LYS B O 1
ATOM 1557 N N . VAL B 1 51 ? -22.651 26.818 25.366 1.00 34.28 51 VAL B N 1
ATOM 1558 C CA . VAL B 1 51 ? -23.086 25.649 24.617 1.00 35.34 51 VAL B CA 1
ATOM 1559 C C . VAL B 1 51 ? -24.593 25.762 24.456 1.00 32.11 51 VAL B C 1
ATOM 1560 O O . VAL B 1 51 ? -25.314 26.175 25.375 1.00 34.66 51 VAL B O 1
ATOM 1564 N N . VAL B 1 52 ? -25.033 25.541 23.223 1.00 30.27 52 VAL B N 1
ATOM 1565 C CA . VAL B 1 52 ? -26.451 25.579 22.903 1.00 29.27 52 VAL B CA 1
ATOM 1566 C C . VAL B 1 52 ? -26.822 24.159 22.494 1.00 30.63 52 VAL B C 1
ATOM 1567 O O . VAL B 1 52 ? -26.209 23.615 21.571 1.00 30.81 52 VAL B O 1
ATOM 1571 N N . PHE B 1 53 ? -27.806 23.588 23.189 1.00 30.78 53 PHE B N 1
ATOM 1572 C CA . PHE B 1 53 ? -28.336 22.285 22.848 1.00 31.59 53 PHE B CA 1
ATOM 1573 C C . PHE B 1 53 ? -29.673 22.531 22.173 1.00 34.30 53 PHE B C 1
ATOM 1574 O O . PHE B 1 53 ? -30.558 23.128 22.788 1.00 35.79 53 PHE B O 1
ATOM 1582 N N . HIS B 1 54 ? -29.819 22.058 20.936 1.00 35.50 54 HIS B N 1
ATOM 1583 C CA . HIS B 1 54 ? -31.085 22.209 20.221 1.00 33.69 54 HIS B CA 1
ATOM 1584 C C . HIS B 1 54 ? -31.881 20.927 20.323 1.00 32.30 54 HIS B C 1
ATOM 1585 O O . HIS B 1 54 ? -31.675 19.999 19.571 1.00 39.71 54 HIS B O 1
ATOM 1592 N N . LEU B 1 55 ? -32.828 20.923 21.240 1.00 33.54 55 LEU B N 1
ATOM 1593 C CA . LEU B 1 55 ? -33.653 19.776 21.542 1.00 35.98 55 LEU B CA 1
ATOM 1594 C C . LEU B 1 55 ? -34.691 19.614 20.446 1.00 34.95 55 LEU B C 1
ATOM 1595 O O . LEU B 1 55 ? -34.979 20.556 19.725 1.00 25.1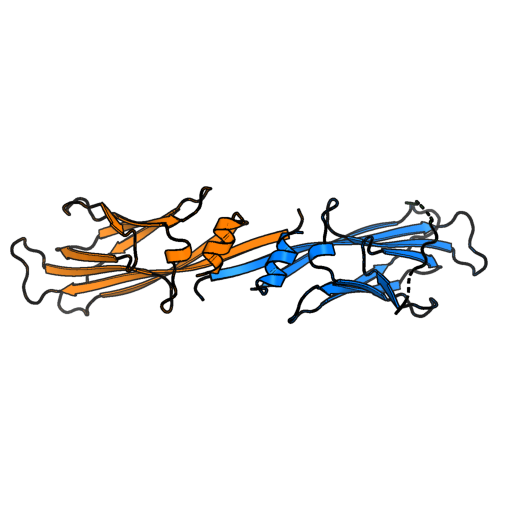1 55 LEU B O 1
ATOM 1600 N N . HIS B 1 56 ? -35.232 18.395 20.284 1.00 33.76 56 HIS B N 1
ATOM 1601 C CA . HIS B 1 56 ? -36.268 18.210 19.283 1.00 35.65 56 HIS B CA 1
ATOM 1602 C C . HIS B 1 56 ? -37.397 19.198 19.561 1.00 39.67 56 HIS B C 1
ATOM 1603 O O . HIS B 1 56 ? -37.628 19.586 20.728 1.00 38.76 56 HIS B O 1
ATOM 1610 N N . GLU B 1 57 ? -38.055 19.620 18.470 1.00 38.74 57 GLU B N 1
ATOM 1611 C CA . GLU B 1 57 ? -39.069 20.662 18.538 1.00 40.04 57 GLU B CA 1
ATOM 1612 C C . GLU B 1 57 ? -40.279 20.193 19.339 1.00 43.18 57 GLU B C 1
ATOM 1613 O O . GLU B 1 57 ? -41.031 21.041 19.756 1.00 36.46 57 GLU B O 1
ATOM 1615 N N . SER B 1 58 ? -40.415 18.880 19.613 1.00 40.87 58 SER B N 1
ATOM 1616 C CA . SER B 1 58 ? -41.419 18.397 20.534 1.00 41.73 58 SER B CA 1
ATOM 1617 C C . SER B 1 58 ? -41.210 18.931 21.955 1.00 46.34 58 SER B C 1
ATOM 1618 O O . SER B 1 58 ? -42.120 18.905 22.767 1.00 51.00 58 SER B O 1
ATOM 1621 N N . PHE B 1 59 ? -40.004 19.333 22.325 1.00 42.03 59 PHE B N 1
ATOM 1622 C CA . PHE B 1 59 ? -39.809 19.837 23.680 1.00 41.80 59 PHE B CA 1
ATOM 1623 C C . PHE B 1 59 ? -40.185 21.302 23.817 1.00 36.87 59 PHE B C 1
ATOM 1624 O O . PHE B 1 59 ? -39.855 22.086 22.953 1.00 46.74 59 PHE B O 1
ATOM 1632 N N . PRO B 1 60 ? -40.728 21.730 24.981 1.00 49.35 60 PRO B N 1
ATOM 1633 C CA . PRO B 1 60 ? -40.898 23.158 25.263 1.00 59.30 60 PRO B CA 1
ATOM 1634 C C . PRO B 1 60 ? -39.519 23.819 25.282 1.00 59.41 60 PRO B C 1
ATOM 1635 O O . PRO B 1 60 ? -38.557 23.193 25.704 1.00 53.61 60 PRO B O 1
ATOM 1639 N N . ARG B 1 61 ? -39.414 25.062 24.807 1.00 61.21 61 ARG B N 1
ATOM 1640 C CA . ARG B 1 61 ? -38.189 25.840 24.951 1.00 69.18 61 ARG B CA 1
ATOM 1641 C C . ARG B 1 61 ? -37.022 24.996 24.434 1.00 65.80 61 ARG B C 1
ATOM 1642 O O . ARG B 1 61 ? -36.068 24.719 25.151 1.00 54.74 61 ARG B O 1
ATOM 1650 N N . PRO B 1 62 ? -37.070 24.498 23.186 1.00 58.63 62 PRO B N 1
ATOM 1651 C CA . PRO B 1 62 ? -36.146 23.441 22.767 1.00 49.52 62 PRO B CA 1
ATOM 1652 C C . PRO B 1 62 ? -34.684 23.871 22.738 1.00 43.01 62 PRO B C 1
ATOM 1653 O O . PRO B 1 62 ? -33.788 23.047 22.855 1.00 41.53 62 PRO B O 1
ATOM 1657 N N . LYS B 1 63 ? -34.440 25.173 22.624 1.00 41.22 63 LYS B N 1
ATOM 1658 C CA . LYS B 1 63 ? -33.109 25.703 22.507 1.00 42.40 63 LYS B CA 1
ATOM 1659 C C . LYS B 1 63 ? -32.568 26.022 23.901 1.00 41.58 63 LYS B C 1
ATOM 1660 O O . LYS B 1 63 ? -32.908 27.061 24.474 1.00 45.30 63 LYS B O 1
ATOM 1666 N N . ARG B 1 64 ? -31.715 25.132 24.419 1.00 37.41 64 ARG B N 1
ATOM 1667 C CA . ARG B 1 64 ? -31.194 25.220 25.784 1.00 42.01 64 ARG B CA 1
ATOM 1668 C C . ARG B 1 64 ? -29.781 25.789 25.739 1.00 35.43 64 ARG B C 1
ATOM 1669 O O . ARG B 1 64 ? -28.929 25.207 25.102 1.00 40.75 64 ARG B O 1
ATOM 1677 N N . VAL B 1 65 ? -29.557 26.922 26.398 1.00 35.25 65 VAL B N 1
ATOM 1678 C CA . VAL B 1 65 ? -28.286 27.600 26.442 1.00 35.61 65 VAL B CA 1
ATOM 1679 C C . VAL B 1 65 ? -27.649 27.386 27.810 1.00 43.12 65 VAL B C 1
ATOM 1680 O O . VAL B 1 65 ? -28.325 27.527 28.817 1.00 46.53 65 VAL B O 1
ATOM 1684 N N . CYS B 1 66 ? -26.376 26.989 27.845 1.00 42.05 66 CYS B N 1
ATOM 1685 C CA . CYS B 1 66 ? -25.581 26.939 29.070 1.00 37.07 66 CYS B CA 1
ATOM 1686 C C . CYS B 1 66 ? -24.398 27.892 28.956 1.00 38.58 66 CYS B C 1
ATOM 1687 O O . CYS B 1 66 ? -23.540 27.675 28.096 1.00 37.46 66 CYS B O 1
ATOM 1690 N N . LYS B 1 67 ? -24.390 28.965 29.768 1.00 39.90 67 LYS B N 1
ATOM 1691 C CA . LYS B 1 67 ? -23.335 29.970 29.712 1.00 42.78 67 LYS B CA 1
ATOM 1692 C C . LYS B 1 67 ? -22.175 29.553 30.586 1.00 33.60 67 LYS B C 1
ATOM 1693 O O . LYS B 1 67 ? -21.065 29.993 30.350 1.00 41.02 67 LYS B O 1
ATOM 1699 N N . ASP B 1 68 ? -22.463 28.699 31.561 1.00 34.94 68 ASP B N 1
ATOM 1700 C CA . ASP B 1 68 ? -21.522 28.220 32.546 1.00 46.64 68 ASP B CA 1
ATOM 1701 C C . ASP B 1 68 ? -21.582 26.696 32.625 1.00 41.51 68 ASP B C 1
ATOM 1702 O O . ASP B 1 68 ? -22.653 26.113 32.489 1.00 43.44 68 ASP B O 1
ATOM 1707 N N . PRO B 1 69 ? -20.457 26.018 32.943 1.00 35.05 69 PRO B N 1
ATOM 1708 C CA . PRO B 1 69 ? -20.475 24.573 33.171 1.00 35.67 69 PRO B CA 1
ATOM 1709 C C . PRO B 1 69 ? -21.330 24.247 34.405 1.00 29.88 69 PRO B C 1
ATOM 1710 O O . PRO B 1 69 ? -21.443 25.031 35.299 1.00 37.67 69 PRO B O 1
ATOM 1714 N N . PRO B 1 70 ? -21.860 23.027 34.560 1.00 40.01 70 PRO B N 1
ATOM 1715 C CA . PRO B 1 70 ? -21.658 21.978 33.559 1.00 32.63 70 PRO B CA 1
ATOM 1716 C C . PRO B 1 70 ? -22.541 22.244 32.325 1.00 32.81 70 PRO B C 1
ATOM 1717 O O . PRO B 1 70 ? -23.667 22.699 32.417 1.00 33.29 70 PRO B O 1
ATOM 1721 N N . TYR B 1 71 ? -21.982 22.036 31.137 1.00 31.32 71 TYR B N 1
ATOM 1722 C CA . TYR B 1 71 ? -22.692 22.245 29.884 1.00 32.26 71 TYR B CA 1
ATOM 1723 C C . TYR B 1 71 ? -23.510 21.004 29.619 1.00 32.01 71 TYR B C 1
ATOM 1724 O O . TYR B 1 71 ? -22.968 20.021 29.137 1.00 34.12 71 TYR B O 1
ATOM 1733 N N . LYS B 1 72 ? -24.784 21.064 30.010 1.00 31.47 72 LYS B N 1
ATOM 1734 C CA . LYS B 1 72 ? -25.632 19.893 29.967 1.00 35.59 72 LYS B CA 1
ATOM 1735 C C . LYS B 1 72 ? -27.112 20.256 30.001 1.00 36.08 72 LYS B C 1
ATOM 1736 O O . LYS B 1 72 ? -27.514 21.344 30.437 1.00 36.19 72 LYS B O 1
ATOM 1742 N N . VAL B 1 73 ? -27.912 19.291 29.548 1.00 35.31 73 VAL B N 1
ATOM 1743 C CA . VAL B 1 73 ? -29.370 19.350 29.614 1.00 33.57 73 VAL B CA 1
ATOM 1744 C C . VAL B 1 73 ? -29.864 18.023 30.177 1.00 34.66 73 VAL B C 1
ATOM 1745 O O . VAL B 1 73 ? -29.359 16.982 29.790 1.00 32.11 73 VAL B O 1
ATOM 1749 N N . GLU B 1 74 ? -30.791 18.096 31.133 1.00 39.19 74 GLU B N 1
ATOM 1750 C CA . GLU B 1 74 ? -31.386 16.910 31.722 1.00 48.37 74 GLU B CA 1
ATOM 1751 C C . GLU B 1 74 ? -32.865 16.962 31.400 1.00 41.06 74 GLU B C 1
ATOM 1752 O O . GLU B 1 74 ? -33.494 17.981 31.615 1.00 37.50 74 GLU B O 1
ATOM 1758 N N . GLU B 1 75 ? -33.390 15.867 30.902 1.00 41.51 75 GLU B N 1
ATOM 1759 C CA . GLU B 1 75 ? -34.743 15.857 30.393 1.00 41.66 75 GLU B CA 1
ATOM 1760 C C . GLU B 1 75 ? -35.305 14.453 30.538 1.00 37.22 75 GLU B C 1
ATOM 1761 O O . GLU B 1 75 ? -34.608 13.519 30.894 1.00 34.95 75 GLU B O 1
ATOM 1767 N N . SER B 1 76 ? -36.616 14.380 30.369 1.00 43.28 76 SER B N 1
ATOM 1768 C CA . SER B 1 76 ? -37.351 13.128 30.301 1.00 46.52 76 SER B CA 1
ATOM 1769 C C . SER B 1 76 ? -38.132 13.191 28.996 1.00 50.96 76 SER B C 1
ATOM 1770 O O . SER B 1 76 ? -38.530 14.287 28.551 1.00 40.61 76 SER B O 1
ATOM 1773 N N . GLY B 1 77 ? -38.365 12.020 28.404 1.00 38.67 77 GLY B N 1
ATOM 1774 C CA . GLY B 1 77 ? -39.059 11.972 27.128 1.00 40.59 77 GLY B CA 1
ATOM 1775 C C . GLY B 1 77 ? -39.299 10.534 26.690 1.00 40.44 77 GLY B C 1
ATOM 1776 O O . GLY B 1 77 ? -39.094 9.613 27.484 1.00 36.20 77 GLY B O 1
ATOM 1777 N N . TYR B 1 78 ? -39.697 10.340 25.431 1.00 40.72 78 TYR B N 1
ATOM 1778 C CA . TYR B 1 78 ? -40.156 9.013 25.030 1.00 45.69 78 TYR B CA 1
ATOM 1779 C C . TYR B 1 78 ? -39.333 8.474 23.873 1.00 41.39 78 TYR B C 1
ATOM 1780 O O . TYR B 1 78 ? -39.470 7.312 23.533 1.00 50.13 78 TYR B O 1
ATOM 1789 N N . ALA B 1 79 ? -38.467 9.303 23.280 1.00 45.17 79 ALA B N 1
ATOM 1790 C CA . ALA B 1 79 ? -37.726 8.837 22.117 1.00 43.47 79 ALA B CA 1
ATOM 1791 C C . ALA B 1 79 ? -36.404 9.596 21.992 1.00 41.63 79 ALA B C 1
ATOM 1792 O O . ALA B 1 79 ? -36.314 10.768 22.340 1.00 37.34 79 ALA B O 1
ATOM 1794 N N . GLY B 1 80 ? -35.403 8.903 21.458 1.00 41.20 80 GLY B N 1
ATOM 1795 C CA . GLY B 1 80 ? -34.186 9.524 20.981 1.00 45.47 80 GLY B CA 1
ATOM 1796 C C . GLY B 1 80 ? -34.451 10.448 19.792 1.00 40.61 80 GLY B C 1
ATOM 1797 O O . GLY B 1 80 ? -35.515 10.468 19.210 1.00 39.87 80 GLY B O 1
ATOM 1798 N N . PHE B 1 81 ? -33.426 11.180 19.413 1.00 36.51 81 PHE B N 1
ATOM 1799 C CA . PHE B 1 81 ? -33.447 12.043 18.264 1.00 33.33 81 PHE B CA 1
ATOM 1800 C C . PHE B 1 81 ? -32.055 12.611 18.073 1.00 34.63 81 PHE B C 1
ATOM 1801 O O . PHE B 1 81 ? -31.204 12.455 18.929 1.00 34.20 81 PHE B O 1
ATOM 1809 N N . ILE B 1 82 ? -31.869 13.306 16.957 1.00 30.00 82 ILE B N 1
ATOM 1810 C CA . ILE B 1 82 ? -30.626 13.953 16.636 1.00 35.05 82 ILE B CA 1
ATOM 1811 C C . ILE B 1 82 ? -30.690 15.373 17.225 1.00 35.83 82 ILE B C 1
ATOM 1812 O O . ILE B 1 82 ? -31.675 16.100 17.032 1.00 33.01 82 ILE B O 1
ATOM 1817 N N . LEU B 1 83 ? -29.650 15.733 17.982 1.00 31.95 83 LEU B N 1
ATOM 1818 C CA . LEU B 1 83 ? -29.702 16.869 18.885 1.00 31.00 83 LEU B CA 1
ATOM 1819 C C . LEU B 1 83 ? -28.515 17.750 18.532 1.00 35.30 83 LEU B C 1
ATOM 1820 O O . LEU B 1 83 ? -27.371 17.421 18.829 1.00 34.28 83 LEU B O 1
ATOM 1825 N N . PRO B 1 84 ? -28.715 18.767 17.673 1.00 34.05 84 PRO B N 1
ATOM 1826 C CA . PRO B 1 84 ? -27.618 19.651 17.285 1.00 31.75 84 PRO B CA 1
ATOM 1827 C C . PRO B 1 84 ? -27.076 20.341 18.516 1.00 27.54 84 PRO B C 1
ATOM 1828 O O . PRO B 1 84 ? -27.868 20.885 19.308 1.00 29.32 84 PRO B O 1
ATOM 1832 N N . ILE B 1 85 ? -25.753 20.344 18.635 1.00 27.69 85 ILE B N 1
ATOM 1833 C CA . ILE B 1 85 ? -25.067 21.014 19.735 1.00 32.02 85 ILE B CA 1
ATOM 1834 C C . ILE B 1 85 ? -24.128 22.037 19.132 1.00 28.32 85 ILE B C 1
ATOM 1835 O O . ILE B 1 85 ? -23.342 21.700 18.264 1.00 28.49 85 ILE B O 1
ATOM 1840 N N . GLU B 1 86 ? -24.195 23.254 19.643 1.00 33.63 86 GLU B N 1
ATOM 1841 C CA . GLU B 1 86 ? -23.350 24.318 19.155 1.00 36.46 86 GLU B CA 1
ATOM 1842 C C . GLU B 1 86 ? -22.474 24.806 20.297 1.00 33.98 86 GLU B C 1
ATOM 1843 O O . GLU B 1 86 ? -22.985 25.273 21.329 1.00 31.76 86 GLU B O 1
ATOM 1849 N N . VAL B 1 87 ? -21.165 24.738 20.059 1.00 30.27 87 VAL B N 1
ATOM 1850 C CA . VAL B 1 87 ? -20.208 25.220 21.031 1.00 33.31 87 VAL B CA 1
ATOM 1851 C C . VAL B 1 87 ? -19.621 26.516 20.492 1.00 32.94 87 VAL B C 1
ATOM 1852 O O . VAL B 1 87 ? -18.922 26.496 19.487 1.00 38.39 87 VAL B O 1
ATOM 1856 N N . TYR B 1 88 ? -19.949 27.615 21.172 1.00 30.67 88 TYR B N 1
ATOM 1857 C CA . TYR B 1 88 ? -19.493 28.954 20.828 1.00 34.25 88 TYR B CA 1
ATOM 1858 C C . TYR B 1 88 ? -18.218 29.311 21.590 1.00 37.95 88 TYR B C 1
ATOM 1859 O O . TYR B 1 88 ? -18.092 29.009 22.780 1.00 38.22 88 TYR B O 1
ATOM 1868 N N . PHE B 1 89 ? -17.297 29.980 20.897 1.00 32.66 89 PHE B N 1
ATOM 1869 C CA . PHE B 1 89 ? -15.975 30.257 21.429 1.00 31.08 89 PHE B CA 1
ATOM 1870 C C . PHE B 1 89 ? -15.834 31.693 21.901 1.00 37.08 89 PHE B C 1
ATOM 1871 O O . PHE B 1 89 ? -16.540 32.569 21.437 1.00 42.67 89 PHE B O 1
ATOM 1879 N N . LYS B 1 90 ? -14.902 31.927 22.823 1.00 37.96 90 LYS B N 1
ATOM 1880 C CA . LYS B 1 90 ? -14.649 33.267 23.328 1.00 47.43 90 LYS B CA 1
ATOM 1881 C C . LYS B 1 90 ? -13.647 33.997 22.441 1.00 55.03 90 LYS B C 1
ATOM 1882 O O . LYS B 1 90 ? -12.562 34.336 22.877 1.00 53.00 90 LYS B O 1
ATOM 1888 N N . ASN B 1 91 ? -14.006 34.228 21.187 1.00 65.23 91 ASN B N 1
ATOM 1889 C CA . ASN B 1 91 ? -13.110 34.890 20.250 1.00 59.32 91 ASN B CA 1
ATOM 1890 C C . ASN B 1 91 ? -13.963 35.866 19.450 1.00 58.10 91 ASN B C 1
ATOM 1891 O O . ASN B 1 91 ? -15.148 36.049 19.743 1.00 62.18 91 ASN B O 1
ATOM 1896 N N . LYS B 1 92 ? -13.349 36.523 18.475 1.00 67.73 92 LYS B N 1
ATOM 1897 C CA . LYS B 1 92 ? -14.007 37.594 17.749 1.00 73.75 92 LYS B CA 1
ATOM 1898 C C . LYS B 1 92 ? -13.562 37.473 16.302 1.00 68.46 92 LYS B C 1
ATOM 1899 O O . LYS B 1 92 ? -13.074 38.416 15.695 1.00 85.77 92 LYS B O 1
ATOM 1905 N N . GLU B 1 93 ? -13.698 36.272 15.766 1.00 63.10 93 GLU B N 1
ATOM 1906 C CA . GLU B 1 93 ? -13.027 35.909 14.537 1.00 67.42 93 GLU B CA 1
ATOM 1907 C C . GLU B 1 93 ? -13.513 34.525 14.177 1.00 69.73 93 GLU B C 1
ATOM 1908 O O . GLU B 1 93 ? -13.947 33.810 15.069 1.00 74.07 93 GLU B O 1
ATOM 1914 N N . GLU B 1 94 ? -13.445 34.157 12.897 1.00 66.15 94 GLU B N 1
ATOM 1915 C CA . GLU B 1 94 ? -13.915 32.839 12.522 1.00 71.01 94 GLU B CA 1
ATOM 1916 C C . GLU B 1 94 ? -12.886 31.823 12.985 1.00 75.86 94 GLU B C 1
ATOM 1917 O O . GLU B 1 94 ? -11.732 32.197 13.162 1.00 75.19 94 GLU B O 1
ATOM 1923 N N . PRO B 1 95 ? -13.292 30.570 13.323 1.00 71.34 95 PRO B N 1
ATOM 1924 C CA . PRO B 1 95 ? -14.696 30.222 13.544 1.00 58.02 95 PRO B CA 1
ATOM 1925 C C . PRO B 1 95 ? -15.183 30.645 14.934 1.00 53.41 95 PRO B C 1
ATOM 1926 O O . PRO B 1 95 ? -14.430 30.639 15.900 1.00 53.85 95 PRO B O 1
ATOM 1930 N N . ARG B 1 96 ? -16.446 31.075 15.009 1.00 48.44 96 ARG B N 1
ATOM 1931 C CA . ARG B 1 96 ? -17.072 31.535 16.227 1.00 43.74 96 ARG B CA 1
ATOM 1932 C C . ARG B 1 96 ? -17.637 30.351 17.012 1.00 38.56 96 ARG B C 1
ATOM 1933 O O . ARG B 1 96 ? -17.926 30.465 18.192 1.00 35.90 96 ARG B O 1
ATOM 1941 N N . LYS B 1 97 ? -17.814 29.221 16.346 1.00 36.93 97 LYS B N 1
ATOM 1942 C CA . LYS B 1 97 ? -18.464 28.086 16.964 1.00 36.78 97 LYS B CA 1
ATOM 1943 C C . LYS B 1 97 ? -18.221 26.850 16.110 1.00 38.75 97 LYS B C 1
ATOM 1944 O O . LYS B 1 97 ? -17.735 26.933 14.989 1.00 41.99 97 LYS B O 1
ATOM 1950 N N . VAL B 1 98 ? -18.626 25.727 16.671 1.00 34.63 98 VAL B N 1
ATOM 1951 C CA . VAL B 1 98 ? -18.628 24.455 15.985 1.00 41.96 98 VAL B CA 1
ATOM 1952 C C . VAL B 1 98 ? -19.932 23.736 16.334 1.00 37.62 98 VAL B C 1
ATOM 1953 O O . VAL B 1 98 ? -20.480 23.927 17.413 1.00 40.25 98 VAL B O 1
ATOM 1957 N N . ARG B 1 99 ? -20.434 22.969 15.367 1.00 37.12 99 ARG B N 1
ATOM 1958 C CA . ARG B 1 99 ? -21.70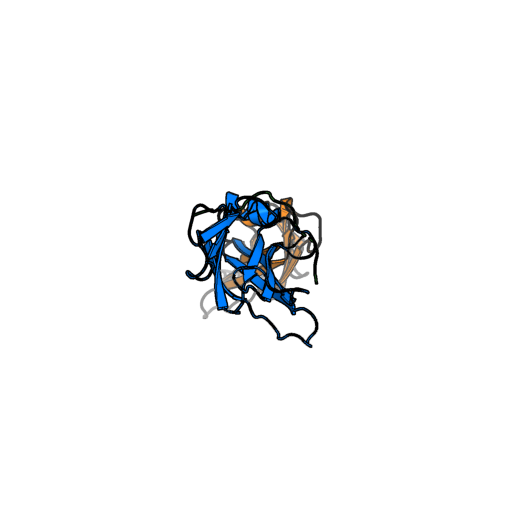9 22.312 15.496 1.00 34.91 99 ARG B CA 1
ATOM 1959 C C . ARG B 1 99 ? -21.458 20.814 15.412 1.00 36.75 99 ARG B C 1
ATOM 1960 O O . ARG B 1 99 ? -20.760 20.350 14.529 1.00 44.43 99 ARG B O 1
ATOM 1968 N N . PHE B 1 100 ? -22.038 20.078 16.349 1.00 37.13 100 PHE B N 1
ATOM 1969 C CA . PHE B 1 100 ? -22.053 18.625 16.300 1.00 37.42 100 PHE B CA 1
ATOM 1970 C C . PHE B 1 100 ? -23.502 18.180 16.250 1.00 40.62 100 PHE B C 1
ATOM 1971 O O . PHE B 1 100 ? -24.317 18.700 17.001 1.00 46.34 100 PHE B O 1
ATOM 1979 N N . ASP B 1 101 ? -23.814 17.226 15.384 1.00 37.55 101 ASP B N 1
ATOM 1980 C CA . ASP B 1 101 ? -25.125 16.610 15.419 1.00 40.99 101 ASP B CA 1
ATOM 1981 C C . ASP B 1 101 ? -25.049 15.372 16.314 1.00 42.03 101 ASP B C 1
ATOM 1982 O O . ASP B 1 101 ? -24.501 14.326 15.937 1.00 38.94 101 ASP B O 1
ATOM 1987 N N . TYR B 1 102 ? -25.616 15.514 17.508 1.00 37.04 102 TYR B N 1
ATOM 1988 C CA . TYR B 1 102 ? -25.418 14.498 18.515 1.00 36.87 102 TYR B CA 1
ATOM 1989 C C . TYR B 1 102 ? -26.555 13.488 18.426 1.00 37.83 102 TYR B C 1
ATOM 1990 O O . TYR B 1 102 ? -27.737 13.837 18.469 1.00 36.25 102 TYR B O 1
ATOM 1999 N N . ASP B 1 103 ? -26.189 12.206 18.378 1.00 38.32 103 ASP B N 1
ATOM 2000 C CA . ASP B 1 103 ? -27.205 11.167 18.318 1.00 38.03 103 ASP B CA 1
ATOM 2001 C C . ASP B 1 103 ? -27.629 10.839 19.739 1.00 33.96 103 ASP B C 1
ATOM 2002 O O . ASP B 1 103 ? -26.972 10.069 20.408 1.00 34.59 103 ASP B O 1
ATOM 2007 N N . LEU B 1 104 ? -28.748 11.396 20.184 1.00 35.66 104 LEU B N 1
ATOM 2008 C CA . LEU B 1 104 ? -29.266 11.082 21.505 1.00 36.33 104 LEU B CA 1
ATOM 2009 C C . LEU B 1 104 ? -30.183 9.868 21.396 1.00 37.20 104 LEU B C 1
ATOM 2010 O O . LEU B 1 104 ? -31.345 10.018 21.055 1.00 36.55 104 LEU B O 1
ATOM 2015 N N . PHE B 1 105 ? -29.621 8.685 21.628 1.00 35.40 105 PHE B N 1
ATOM 2016 C CA . PHE B 1 105 ? -30.396 7.471 21.518 1.00 41.62 105 PHE B CA 1
ATOM 2017 C C . PHE B 1 105 ? -30.728 6.947 22.911 1.00 41.91 105 PHE B C 1
ATOM 2018 O O . PHE B 1 105 ? -29.977 7.164 23.867 1.00 41.85 105 PHE B O 1
ATOM 2026 N N . LEU B 1 106 ? -31.848 6.221 22.968 1.00 37.37 106 LEU B N 1
ATOM 2027 C CA . LEU B 1 106 ? -32.348 5.499 24.137 1.00 44.93 106 LEU B CA 1
ATOM 2028 C C . LEU B 1 106 ? -32.210 4.000 23.906 1.00 43.62 106 LEU B C 1
ATOM 2029 O O . LEU B 1 106 ? -32.039 3.585 22.779 1.00 52.08 106 LEU B O 1
ATOM 2034 N N . HIS B 1 107 ? -32.178 3.221 24.984 1.00 55.31 107 HIS B N 1
ATOM 2035 C CA . HIS B 1 107 ? -32.331 1.776 24.911 1.00 61.84 107 HIS B CA 1
ATOM 2036 C C . HIS B 1 107 ? -33.695 1.446 25.499 1.00 66.02 107 HIS B C 1
ATOM 2037 O O . HIS B 1 107 ? -34.198 2.212 26.329 1.00 60.63 107 HIS B O 1
ATOM 2044 N N . LEU B 1 108 ? -34.287 0.319 25.080 1.00 77.94 108 LEU B N 1
ATOM 2045 C CA . LEU B 1 108 ? -35.576 -0.088 25.627 1.00 82.48 108 LEU B CA 1
ATOM 2046 C C . LEU B 1 108 ? -35.341 -0.847 26.920 1.00 84.47 108 LEU B C 1
ATOM 2047 O O . LEU B 1 108 ? -34.243 -1.340 27.138 1.00 96.96 108 LEU B O 1
ATOM 2052 N N . GLU B 1 109 ? -36.380 -0.945 27.756 1.00 93.08 109 GLU B N 1
ATOM 2053 C CA . GLU B 1 109 ? -36.244 -1.722 28.972 1.00 93.65 109 GLU B CA 1
ATOM 2054 C C . GLU B 1 109 ? -35.904 -3.151 28.577 1.00 79.08 109 GLU B C 1
ATOM 2055 O O . GLU B 1 109 ? -36.305 -3.617 27.523 1.00 69.44 109 GLU B O 1
ATOM 2061 N N . GLY B 1 110 ? -35.096 -3.797 29.415 1.00 83.70 110 GLY B N 1
ATOM 2062 C CA . GLY B 1 110 ? -34.558 -5.106 29.113 1.00 81.87 110 GLY B CA 1
ATOM 2063 C C . GLY B 1 110 ? -33.096 -4.978 28.722 1.00 88.48 110 GLY B C 1
ATOM 2064 O O . GLY B 1 110 ? -32.296 -5.843 29.036 1.00 103.53 110 GLY B O 1
ATOM 2065 N N . HIS B 1 111 ? -32.768 -3.865 28.066 1.00 94.44 111 HIS B N 1
ATOM 2066 C CA . HIS B 1 111 ? -31.407 -3.565 27.667 1.00 90.13 111 HIS B CA 1
ATOM 2067 C C . HIS B 1 111 ? -30.818 -2.637 28.716 1.00 79.07 111 HIS B C 1
ATOM 2068 O O . HIS B 1 111 ? -31.552 -1.922 29.395 1.00 69.84 111 HIS B O 1
ATOM 2075 N N . PRO B 1 112 ? -29.479 -2.586 28.853 1.00 74.50 112 PRO B N 1
ATOM 2076 C CA . PRO B 1 112 ? -28.867 -1.738 29.871 1.00 76.46 112 PRO B CA 1
ATOM 2077 C C . PRO B 1 112 ? -29.027 -0.253 29.549 1.00 68.49 112 PRO B C 1
ATOM 2078 O O . PRO B 1 112 ? -29.258 0.151 28.409 1.00 58.39 112 PRO B O 1
ATOM 2082 N N . PRO B 1 113 ? -28.902 0.611 30.568 1.00 68.99 113 PRO B N 1
ATOM 2083 C CA . PRO B 1 113 ? -28.988 2.050 30.351 1.00 61.67 113 PRO B CA 1
ATOM 2084 C C . PRO B 1 113 ? -27.894 2.527 29.403 1.00 52.83 113 PRO B C 1
ATOM 2085 O O . PRO B 1 113 ? -26.860 1.901 29.215 1.00 51.13 113 PRO B O 1
ATOM 2089 N N . VAL B 1 114 ? -28.157 3.651 28.758 1.00 56.28 114 VAL B N 1
ATOM 2090 C CA . VAL B 1 114 ? -27.173 4.229 27.873 1.00 48.95 114 VAL B CA 1
ATOM 2091 C C . VAL B 1 114 ? -26.199 5.051 28.708 1.00 46.64 114 VAL B C 1
ATOM 2092 O O . VAL B 1 114 ? -26.603 5.885 29.539 1.00 46.84 114 VAL B O 1
ATOM 2096 N N . ASN B 1 115 ? -24.914 4.833 28.435 1.00 48.44 115 ASN B N 1
ATOM 2097 C CA . ASN B 1 115 ? -23.865 5.742 28.887 1.00 53.68 115 ASN B CA 1
ATOM 2098 C C . ASN B 1 115 ? -22.891 5.872 27.736 1.00 50.62 115 ASN B C 1
ATOM 2099 O O . ASN B 1 115 ? -22.113 4.972 27.500 1.00 52.14 115 ASN B O 1
ATOM 2104 N N . HIS B 1 116 ? -23.043 6.927 26.943 1.00 48.76 116 HIS B N 1
ATOM 2105 C CA . HIS B 1 116 ? -22.280 7.027 25.716 1.00 45.66 116 HIS B CA 1
ATOM 2106 C C . HIS B 1 116 ? -21.295 8.179 25.845 1.00 43.46 116 HIS B C 1
ATOM 2107 O O . HIS B 1 116 ? -21.587 9.186 26.481 1.00 39.12 116 HIS B O 1
ATOM 2114 N N . LEU B 1 117 ? -20.139 8.010 25.205 1.00 47.11 117 LEU B N 1
ATOM 2115 C CA . LEU B 1 117 ? -19.127 9.044 25.180 1.00 50.28 117 LEU B CA 1
ATOM 2116 C C . LEU B 1 117 ? -18.622 9.178 23.758 1.00 44.00 117 LEU B C 1
ATOM 2117 O O . LEU B 1 117 ? -18.280 8.202 23.131 1.00 41.43 117 LEU B O 1
ATOM 2122 N N . ARG B 1 118 ? -18.568 10.413 23.287 1.00 37.94 118 ARG B N 1
ATOM 2123 C CA . ARG B 1 118 ? -18.042 10.736 21.984 1.00 38.00 118 ARG B CA 1
ATOM 2124 C C . ARG B 1 118 ? -16.969 11.797 22.156 1.00 45.59 118 ARG B C 1
ATOM 2125 O O . ARG B 1 118 ? -17.235 12.898 22.653 1.00 45.09 118 ARG B O 1
ATOM 2133 N N . CYS B 1 119 ? -15.755 11.436 21.752 1.00 44.01 119 CYS B N 1
ATOM 2134 C CA . CYS B 1 119 ? -14.612 12.324 21.790 1.00 44.09 119 CYS B CA 1
ATOM 2135 C C . CYS B 1 119 ? -14.563 13.114 20.501 1.00 41.72 119 CYS B C 1
ATOM 2136 O O . CYS B 1 119 ? -14.833 12.595 19.443 1.00 39.77 119 CYS B O 1
ATOM 2139 N N . GLU B 1 120 ? -14.236 14.392 20.617 1.00 41.56 120 GLU B N 1
ATOM 2140 C CA . GLU B 1 120 ? -14.103 15.251 19.460 1.00 44.02 120 GLU B CA 1
ATOM 2141 C C . GLU B 1 120 ? -12.835 16.067 19.659 1.00 49.77 120 GLU B C 1
ATOM 2142 O O . GLU B 1 120 ? -12.511 16.403 20.788 1.00 53.47 120 GLU B O 1
ATOM 2148 N N . LYS B 1 121 ? -12.110 16.344 18.578 1.00 50.06 121 LYS B N 1
ATOM 2149 C CA . LYS B 1 121 ? -10.920 17.169 18.640 1.00 49.56 121 LYS B CA 1
ATOM 2150 C C . LYS B 1 121 ? -11.167 18.398 17.796 1.00 47.13 121 LYS B C 1
ATOM 2151 O O . LYS B 1 121 ? -11.521 18.265 16.648 1.00 50.76 121 LYS B O 1
ATOM 2157 N N . LEU B 1 122 ? -11.014 19.581 18.365 1.00 38.69 122 LEU B N 1
ATOM 2158 C CA . LEU B 1 122 ? -11.008 20.777 17.552 1.00 41.99 122 LEU B CA 1
ATOM 2159 C C . LEU B 1 122 ? -9.571 21.181 17.228 1.00 45.24 122 LEU B C 1
ATOM 2160 O O . LEU B 1 122 ? -8.695 21.070 18.089 1.00 45.76 122 LEU B O 1
ATOM 2165 N N . THR B 1 123 ? -9.368 21.707 16.018 1.00 44.72 123 THR B N 1
ATOM 2166 C CA . THR B 1 123 ? -8.087 22.245 15.590 1.00 41.56 123 THR B CA 1
ATOM 2167 C C . THR B 1 123 ? -8.271 23.711 15.237 1.00 43.97 123 THR B C 1
ATOM 2168 O O . THR B 1 123 ? -9.101 24.039 14.415 1.00 44.58 123 THR B O 1
ATOM 2172 N N . PHE B 1 124 ? -7.524 24.608 15.886 1.00 42.16 124 PHE B N 1
ATOM 2173 C CA . PHE B 1 124 ? -7.533 25.993 15.455 1.00 44.03 124 PHE B CA 1
ATOM 2174 C C . PHE B 1 124 ? -6.168 26.352 14.879 1.00 52.71 124 PHE B C 1
ATOM 2175 O O . PHE B 1 124 ? -5.151 26.198 15.563 1.00 48.62 124 PHE B O 1
ATOM 2183 N N . ASN B 1 125 ? -6.155 26.798 13.610 1.00 48.78 125 ASN B N 1
ATOM 2184 C CA . ASN B 1 125 ? -4.915 27.171 12.926 1.00 45.25 125 ASN B CA 1
ATOM 2185 C C . ASN B 1 125 ? -4.689 28.670 13.070 1.00 44.08 125 ASN B C 1
ATOM 2186 O O . ASN B 1 125 ? -5.556 29.464 12.756 1.00 48.16 125 ASN B O 1
ATOM 2191 N N . ASN B 1 126 ? -3.551 29.032 13.637 1.00 42.43 126 ASN B N 1
ATOM 2192 C CA . ASN B 1 126 ? -3.150 30.416 13.815 1.00 50.20 126 ASN B CA 1
ATOM 2193 C C . ASN B 1 126 ? -4.259 31.236 14.415 1.00 46.58 126 ASN B C 1
ATOM 2194 O O . ASN B 1 126 ? -4.659 32.229 13.840 1.00 68.70 126 ASN B O 1
ATOM 2199 N N . PRO B 1 127 ? -4.773 30.871 15.598 1.00 51.38 127 PRO B N 1
ATOM 2200 C CA . PRO B 1 127 ? -5.728 31.742 16.276 1.00 48.58 127 PRO B CA 1
ATOM 2201 C C . PRO B 1 127 ? -5.052 33.060 16.610 1.00 40.38 127 PRO B C 1
ATOM 2202 O O . PRO B 1 127 ? -3.847 33.094 16.716 1.00 50.27 127 PRO B O 1
ATOM 2206 N N . THR B 1 128 ? -5.833 34.079 16.914 1.00 41.07 128 THR B N 1
ATOM 2207 C CA . THR B 1 128 ? -5.319 35.321 17.434 1.00 52.11 128 THR B CA 1
ATOM 2208 C C . THR B 1 128 ? -4.609 35.041 18.738 1.00 60.15 128 THR B C 1
ATOM 2209 O O . THR B 1 128 ? -4.808 33.995 19.347 1.00 59.05 128 THR B O 1
ATOM 2213 N N . GLU B 1 129 ? -3.863 36.049 19.178 1.00 60.05 129 GLU B N 1
ATOM 2214 C CA . GLU B 1 129 ? -3.131 35.940 20.419 1.00 66.51 129 GLU B CA 1
ATOM 2215 C C . GLU B 1 129 ? -4.096 35.711 21.583 1.00 56.11 129 GLU B C 1
ATOM 2216 O O . GLU B 1 129 ? -3.870 34.820 22.399 1.00 53.59 129 GLU B O 1
ATOM 2222 N N . ASP B 1 130 ? -5.160 36.518 21.650 1.00 58.65 130 ASP B N 1
ATOM 2223 C CA . ASP B 1 130 ? -6.108 36.478 22.767 1.00 59.39 130 ASP B CA 1
ATOM 2224 C C . ASP B 1 130 ? -6.704 35.087 22.917 1.00 53.81 130 ASP B C 1
ATOM 2225 O O . ASP B 1 130 ? -6.730 34.511 24.006 1.00 50.26 130 ASP B O 1
ATOM 2230 N N . PHE B 1 131 ? -7.165 34.577 21.774 1.00 48.59 131 PHE B N 1
ATOM 2231 C CA . PHE B 1 131 ? -7.833 33.304 21.717 1.00 49.60 131 PHE B CA 1
ATOM 2232 C C . PHE B 1 131 ? -6.850 32.182 22.007 1.00 48.63 131 PHE B C 1
ATOM 2233 O O . PHE B 1 131 ? -7.192 31.227 22.710 1.00 56.05 131 PHE B O 1
ATOM 2241 N N . ARG B 1 132 ? -5.633 32.310 21.460 1.00 49.70 132 ARG B N 1
ATOM 2242 C CA . ARG B 1 132 ? -4.629 31.276 21.597 1.00 47.02 132 ARG B CA 1
ATOM 2243 C C . ARG B 1 132 ? -4.382 31.093 23.087 1.00 42.50 132 ARG B C 1
ATOM 2244 O O . ARG B 1 132 ? -4.273 29.960 23.570 1.00 41.19 132 ARG B O 1
ATOM 2252 N N . ARG B 1 133 ? -4.357 32.208 23.820 1.00 38.27 133 ARG B N 1
ATOM 2253 C CA . ARG B 1 133 ? -4.066 32.121 25.246 1.00 51.95 133 ARG B CA 1
ATOM 2254 C C . ARG B 1 133 ? -5.235 31.475 25.982 1.00 47.36 133 ARG B C 1
ATOM 2255 O O . ARG B 1 133 ? -5.034 30.726 26.942 1.00 43.79 133 ARG B O 1
ATOM 2263 N N . LYS B 1 134 ? -6.458 31.776 25.524 1.00 44.48 134 LYS B N 1
ATOM 2264 C CA . LYS B 1 134 ? -7.639 31.212 26.155 1.00 44.31 134 LYS B CA 1
ATOM 2265 C C . LYS B 1 134 ? -7.618 29.701 25.959 1.00 42.01 134 LYS B C 1
ATOM 2266 O O . LYS B 1 134 ? -7.733 28.953 26.932 1.00 43.66 134 LYS B O 1
ATOM 2272 N N . LEU B 1 135 ? -7.372 29.268 24.714 1.00 39.88 135 LEU B N 1
ATOM 2273 C CA . LEU B 1 135 ? -7.391 27.851 24.417 1.00 37.84 135 LEU B CA 1
ATOM 2274 C C . LEU B 1 135 ? -6.389 27.157 25.319 1.00 42.08 135 LEU B C 1
ATOM 2275 O O . LEU B 1 135 ? -6.611 26.004 25.754 1.00 43.23 135 LEU B O 1
ATOM 2280 N N . LEU B 1 136 ? -5.240 27.827 25.531 1.00 40.34 136 LEU B N 1
ATOM 2281 C CA . LEU B 1 136 ? -4.112 27.105 26.085 1.00 47.04 136 LEU B CA 1
ATOM 2282 C C . LEU B 1 136 ? -4.147 27.174 27.611 1.00 49.24 136 LEU B C 1
ATOM 2283 O O . LEU B 1 136 ? -3.453 26.408 28.257 1.00 48.40 136 LEU B O 1
ATOM 2288 N N . LYS B 1 137 ? -5.087 27.942 28.168 1.00 44.62 137 LYS B N 1
ATOM 2289 C CA . LYS B 1 137 ? -5.418 27.778 29.571 1.00 45.29 137 LYS B CA 1
ATOM 2290 C C . LYS B 1 137 ? -6.222 26.512 29.837 1.00 43.27 137 LYS B C 1
ATOM 2291 O O . LYS B 1 137 ? -6.267 26.141 30.998 1.00 50.70 137 LYS B O 1
ATOM 2297 N N . ALA B 1 138 ? -6.763 25.821 28.802 1.00 45.62 138 ALA B N 1
ATOM 2298 C CA . ALA B 1 138 ? -7.645 24.665 29.007 1.00 48.12 138 ALA B CA 1
ATOM 2299 C C . ALA B 1 138 ? -6.921 23.311 28.987 1.00 57.02 138 ALA B C 1
ATOM 2300 O O . ALA B 1 138 ? -5.963 23.176 28.214 1.00 59.47 138 ALA B O 1
ATOM 2303 N N . LEU C 2 1 ? 35.319 28.372 20.108 1.00 34.60 1 LEU C N 1
ATOM 2304 C CA . LEU C 2 1 ? 34.321 29.273 19.444 1.00 36.53 1 LEU C CA 1
ATOM 2305 C C . LEU C 2 1 ? 34.958 30.624 19.119 1.00 39.11 1 LEU C C 1
ATOM 2306 O O . LEU C 2 1 ? 35.657 31.123 19.986 1.00 36.01 1 LEU C O 1
ATOM 2311 N N . THR C 2 2 ? 34.570 31.241 17.968 1.00 35.89 2 THR C N 1
ATOM 2312 C CA . THR C 2 2 ? 35.173 32.439 17.429 1.00 39.86 2 THR C CA 1
ATOM 2313 C C . THR C 2 2 ? 34.107 33.402 16.936 1.00 33.92 2 THR C C 1
ATOM 2314 O O . THR C 2 2 ? 33.311 33.029 16.068 1.00 37.85 2 THR C O 1
ATOM 2332 N N . PRO C 2 4 ? 33.156 36.413 14.510 1.00 48.15 4 PRO C N 1
ATOM 2333 C CA . PRO C 2 4 ? 33.761 36.677 13.235 1.00 49.21 4 PRO C CA 1
ATOM 2334 C C . PRO C 2 4 ? 34.122 38.168 13.264 1.00 46.21 4 PRO C C 1
ATOM 2335 O O . PRO C 2 4 ? 33.492 38.971 13.942 1.00 42.05 4 PRO C O 1
ATOM 2339 N N . THR C 2 5 ? 35.128 38.539 12.477 1.00 51.78 5 THR C N 1
ATOM 2340 C CA . THR C 2 5 ? 35.577 39.919 12.383 1.00 45.91 5 THR C CA 1
ATOM 2341 C C . THR C 2 5 ? 34.538 40.804 11.711 1.00 44.99 5 THR C C 1
ATOM 2342 O O . THR C 2 5 ? 33.686 40.389 10.956 1.00 54.60 5 THR C O 1
ATOM 2346 N N . LEU C 2 6 ? 34.578 42.069 12.050 1.00 50.12 6 LEU C N 1
ATOM 2347 C CA . LEU C 2 6 ? 33.614 43.012 11.557 1.00 57.02 6 LEU C CA 1
ATOM 2348 C C . LEU C 2 6 ? 34.090 43.627 10.243 1.00 62.23 6 LEU C C 1
ATOM 2349 O O . LEU C 2 6 ? 33.431 44.552 9.771 1.00 71.34 6 LEU C O 1
ATOM 2354 N N . LYS C 2 7 ? 35.174 43.106 9.638 1.00 60.06 7 LYS C N 1
ATOM 2355 C CA . LYS C 2 7 ? 35.639 43.553 8.318 1.00 62.07 7 LYS C CA 1
ATOM 2356 C C . LYS C 2 7 ? 34.579 43.381 7.213 1.00 57.76 7 LYS C C 1
ATOM 2357 O O . LYS C 2 7 ? 34.194 42.265 6.869 1.00 54.56 7 LYS C O 1
ATOM 2363 N N . ARG C 2 8 ? 34.156 44.503 6.586 1.00 49.72 8 ARG C N 1
ATOM 2364 C CA . ARG C 2 8 ? 33.085 44.494 5.581 1.00 45.13 8 ARG C CA 1
ATOM 2365 C C . ARG C 2 8 ? 33.620 44.052 4.215 1.00 38.03 8 ARG C C 1
ATOM 2366 O O . ARG C 2 8 ? 34.777 44.292 3.873 1.00 37.92 8 ARG C O 1
ATOM 2374 N N . LYS C 2 9 ? 32.806 43.290 3.483 1.00 42.98 9 LYS C N 1
ATOM 2375 C CA . LYS C 2 9 ? 33.223 42.717 2.222 1.00 46.81 9 LYS C CA 1
ATOM 2376 C C . LYS C 2 9 ? 32.249 43.111 1.107 1.00 41.78 9 LYS C C 1
ATOM 2377 O O . LYS C 2 9 ? 31.089 43.402 1.327 1.00 39.24 9 LYS C O 1
ATOM 2397 N N . PRO C 2 11 ? 29.678 42.599 -1.676 1.00 52.38 11 PRO C N 1
ATOM 2398 C CA . PRO C 2 11 ? 28.721 41.659 -2.281 1.00 55.20 11 PRO C CA 1
ATOM 2399 C C . PRO C 2 11 ? 29.185 40.902 -3.533 1.00 52.34 11 PRO C C 1
ATOM 2400 O O . PRO C 2 11 ? 29.993 41.361 -4.341 1.00 51.14 11 PRO C O 1
ATOM 2404 N N . PHE C 2 12 ? 28.642 39.706 -3.691 1.00 59.72 12 PHE C N 1
ATOM 2405 C CA . PHE C 2 12 ? 28.987 38.867 -4.824 1.00 67.92 12 PHE C CA 1
ATOM 2406 C C . PHE C 2 12 ? 27.864 37.850 -4.972 1.00 68.87 12 PHE C C 1
ATOM 2407 O O . PHE C 2 12 ? 27.165 37.598 -3.999 1.00 71.79 12 PHE C O 1
ATOM 2415 N N . LEU C 2 13 ? 27.772 37.223 -6.152 1.00 89.93 13 LEU C N 1
ATOM 2416 C CA . LEU C 2 13 ? 26.650 36.383 -6.549 1.00 84.06 13 LEU C CA 1
ATOM 2417 C C . LEU C 2 13 ? 26.976 34.891 -6.328 1.00 77.67 13 LEU C C 1
ATOM 2418 O O . LEU C 2 13 ? 26.010 34.100 -5.969 1.00 56.11 13 LEU C O 1
#

Solvent-accessible surface area: 17003 Å² total

B-factor: mean 50.79, std 18.0, range [4.76, 151.48]

GO terms:
  GO:0090090 negative regulation of canonical Wnt signaling pathway (P, IDA)
  GO:2000096 positive regulation of Wnt signaling pathway, planar cell polarity pathway (P, IGI)
  GO:0090090 negative regulation of canonical Wnt signaling pathway (P, IGI)
  GO:0003682 chromatin binding (F, IDA)
  GO:0045893 positive regulation of DNA-templated transcription (P, IDA)
  GO:0042393 histone binding (F, IDA)
  GO:0008023 transcription elongation factor complex (C, IDA)
  GO:2000035 regulation of stem cell division (P, IDA)
  GO:0060218 hematopoietic stem cell differentiation (P, IDA)
  GO:0140030 modification-dependent protein binding (F, IDA)
  GO:0140072 histone H3K9ac reader activity (F, IDA)
  GO:0005634 nucleus (C, EXP)
  GO:0005694 chromosome (C, EXP)
  GO:1902275 regulation of chromatin organization (P, IMP)
  GO:0005634 nucleus (C, TAS)
  GO:0005654 nucleoplasm (C, TAS)
  GO:0005515 protein binding (F, IPI)
  GO:0005654 nucleoplasm (C, IDA)
  GO:0140044 histone H3K18ac reader activity (F, IDA)
  GO:0140119 histone H3K27ac reader activity (F, IDA)

Organism: Homo sapiens (NCBI:txid9606)